Protein AF-A0A838EZ35-F1 (afdb_monomer_lite)

Secondary structure (DSSP, 8-state):
-PPPPPPPP--------------------TT-SHHHHHHHTTTS-HHHHHHHHHHHHHH-S-SEE-SSEEEEEEETTEEEEEEEEEEEEE-SSSSEEEEEEEEEE----HHHHHHHHHH-TT-EEETTTTEEEEEESSHHHHHHHHHHHHHHHTTSS-HHHHHHHHHHHHHHHHTT---HHHHS-SSPPPPHHHH-------STT--EE-SSS---S--HHHHHHHHHHHHHHHHHHHHHHTTSS--HHHHHHHHHHHHHHHHHHHHHHHHHHHTT---EE-HHHHHHHHHHHHHHHHHTT--HHHHHHHHHHHHHHHHHHHHHHIIIIIHHH---HHHHHHHHHHHHHHHHHHHHHHHHHTT-

pLDDT: mean 89.56, std 19.37, range [23.91, 98.81]

Structure (mmCIF, N/CA/C/O backbone):
data_AF-A0A838EZ35-F1
#
_entry.id   AF-A0A838EZ35-F1
#
loop_
_atom_site.group_PDB
_atom_site.id
_atom_site.type_symbol
_atom_site.label_atom_id
_atom_site.label_alt_id
_atom_site.label_comp_id
_atom_site.label_asym_id
_atom_site.label_entity_id
_atom_site.label_seq_id
_atom_site.pdbx_PDB_ins_code
_atom_site.Cartn_x
_atom_site.Cartn_y
_atom_site.Cartn_z
_atom_site.occupancy
_atom_site.B_iso_or_equiv
_atom_site.auth_seq_id
_atom_site.auth_comp_id
_atom_site.auth_asym_id
_atom_site.auth_atom_id
_atom_site.pdbx_PDB_model_num
ATOM 1 N N . MET A 1 1 ? 33.936 -10.363 66.258 1.00 38.84 1 MET A N 1
ATOM 2 C CA . MET A 1 1 ? 32.873 -9.474 65.741 1.00 38.84 1 MET A CA 1
ATOM 3 C C . MET A 1 1 ? 32.771 -9.667 64.234 1.00 38.84 1 MET A C 1
ATOM 5 O O . MET A 1 1 ? 33.676 -9.256 63.524 1.00 38.84 1 MET A O 1
ATOM 9 N N . LYS A 1 2 ? 31.747 -10.383 63.752 1.00 30.08 2 LYS A N 1
ATOM 10 C CA . LYS A 1 2 ? 31.464 -10.555 62.317 1.00 30.08 2 LYS A CA 1
ATOM 11 C C . LYS A 1 2 ? 30.294 -9.638 61.960 1.00 30.08 2 LYS A C 1
ATOM 13 O O . LYS A 1 2 ? 29.225 -9.787 62.540 1.00 30.08 2 LYS A O 1
ATOM 18 N N . PHE A 1 3 ? 30.511 -8.703 61.039 1.00 28.50 3 PHE A N 1
ATOM 19 C CA . PHE A 1 3 ? 29.454 -7.896 60.432 1.00 28.50 3 PHE A CA 1
ATOM 20 C C . PHE A 1 3 ? 28.716 -8.741 59.383 1.00 28.50 3 PHE A C 1
ATOM 22 O O . PHE A 1 3 ? 29.334 -9.250 58.449 1.00 28.50 3 PHE A O 1
ATOM 29 N N . GLN A 1 4 ? 27.403 -8.905 59.550 1.00 30.45 4 GLN A N 1
ATOM 30 C CA . GLN A 1 4 ? 26.504 -9.398 58.506 1.00 30.45 4 GLN A CA 1
ATOM 31 C C . GLN A 1 4 ? 26.211 -8.253 57.534 1.00 30.45 4 GLN A C 1
ATOM 33 O O . GLN A 1 4 ? 25.718 -7.202 57.938 1.00 30.45 4 GLN A O 1
ATOM 38 N N . SER A 1 5 ? 26.519 -8.458 56.252 1.00 30.94 5 SER A N 1
ATOM 39 C CA . SER A 1 5 ? 26.115 -7.553 55.178 1.00 30.94 5 SER A CA 1
ATOM 40 C C . SER A 1 5 ? 24.691 -7.909 54.739 1.00 30.94 5 SER A C 1
ATOM 42 O O . SER A 1 5 ? 24.388 -9.050 54.391 1.00 30.94 5 SER A O 1
ATOM 44 N N . ILE A 1 6 ? 23.813 -6.912 54.774 1.00 32.69 6 ILE A N 1
ATOM 45 C CA . ILE A 1 6 ? 22.460 -6.964 54.223 1.00 32.69 6 ILE A CA 1
ATOM 46 C C . ILE A 1 6 ? 22.593 -6.791 52.704 1.00 32.69 6 ILE A C 1
ATOM 48 O O . ILE A 1 6 ? 23.182 -5.815 52.241 1.00 32.69 6 ILE A O 1
ATOM 52 N N . LYS A 1 7 ? 22.085 -7.749 51.921 1.00 29.62 7 LYS A N 1
ATOM 53 C CA . LYS A 1 7 ? 21.923 -7.599 50.466 1.00 29.62 7 LYS A CA 1
ATOM 54 C C . LYS A 1 7 ? 20.598 -6.875 50.182 1.00 29.62 7 LYS A C 1
ATOM 56 O O . LYS A 1 7 ? 19.601 -7.229 50.812 1.00 29.62 7 LYS A O 1
ATOM 61 N N . PRO A 1 8 ? 20.545 -5.913 49.246 1.00 28.95 8 PRO A N 1
ATOM 62 C CA . PRO A 1 8 ? 19.291 -5.290 48.851 1.00 28.95 8 PRO A CA 1
ATOM 63 C C . PRO A 1 8 ? 18.477 -6.257 47.982 1.00 28.95 8 PRO A C 1
ATOM 65 O O . PRO A 1 8 ? 19.009 -6.919 47.089 1.00 28.95 8 PRO A O 1
ATOM 68 N N . ALA A 1 9 ? 17.179 -6.339 48.269 1.00 26.61 9 ALA A N 1
ATOM 69 C CA . ALA A 1 9 ? 16.211 -7.082 47.481 1.00 26.61 9 ALA A CA 1
ATOM 70 C C . ALA A 1 9 ? 16.071 -6.437 46.094 1.00 26.61 9 ALA A C 1
ATOM 72 O O . ALA A 1 9 ? 15.660 -5.285 45.959 1.00 26.61 9 ALA A O 1
ATOM 73 N N . CYS A 1 10 ? 16.441 -7.190 45.063 1.00 24.53 10 CYS A N 1
ATOM 74 C CA . CYS A 1 10 ? 16.224 -6.837 43.671 1.00 24.53 10 CYS A CA 1
ATOM 75 C C . CYS A 1 10 ? 14.754 -7.135 43.338 1.00 24.53 10 CYS A C 1
ATOM 77 O O . CYS A 1 10 ? 14.374 -8.294 43.185 1.00 24.53 10 CYS A O 1
ATOM 79 N N . PHE A 1 11 ? 13.912 -6.101 43.284 1.00 24.28 11 PHE A N 1
ATOM 80 C CA . PHE A 1 11 ? 12.571 -6.205 42.710 1.00 24.28 11 PHE A CA 1
ATOM 81 C C . PHE A 1 11 ? 12.707 -6.307 41.189 1.00 24.28 11 PHE A C 1
ATOM 83 O O . PHE A 1 11 ? 12.810 -5.302 40.488 1.00 24.28 11 PHE A O 1
ATOM 90 N N . THR A 1 12 ? 12.729 -7.528 40.663 1.00 26.81 12 THR A N 1
ATOM 91 C CA . THR A 1 12 ? 12.530 -7.766 39.234 1.00 26.81 12 THR A CA 1
ATOM 92 C C . THR A 1 12 ? 11.044 -7.591 38.927 1.00 26.81 12 THR A C 1
ATOM 94 O O . THR A 1 12 ? 10.247 -8.491 39.191 1.00 26.81 12 THR A O 1
ATOM 97 N N . LEU A 1 13 ? 10.661 -6.430 38.382 1.00 25.52 13 LEU A N 1
ATOM 98 C CA . LEU A 1 13 ? 9.405 -6.296 37.644 1.00 25.52 13 LEU A CA 1
ATOM 99 C C . LEU A 1 13 ? 9.461 -7.282 36.473 1.00 25.52 13 LEU A C 1
ATOM 101 O O . LEU A 1 13 ? 10.188 -7.071 35.503 1.00 25.52 13 LEU A O 1
ATOM 105 N N . SER A 1 14 ? 8.717 -8.377 36.584 1.00 23.91 14 SER A N 1
ATOM 106 C CA . SER A 1 14 ? 8.474 -9.281 35.470 1.00 23.91 14 SER A CA 1
ATOM 107 C C . SER A 1 14 ? 7.560 -8.549 34.488 1.00 23.91 14 SER A C 1
ATOM 109 O O . SER A 1 14 ? 6.356 -8.437 34.703 1.00 23.91 14 SER A O 1
ATOM 111 N N . TRP A 1 15 ? 8.147 -7.975 33.437 1.00 24.12 15 TRP A N 1
ATOM 112 C CA . TRP A 1 15 ? 7.404 -7.666 32.224 1.00 24.12 15 TRP A CA 1
ATOM 113 C C . TRP A 1 15 ? 6.858 -8.995 31.702 1.00 24.12 15 TRP A C 1
ATOM 115 O O . TRP A 1 15 ? 7.624 -9.819 31.199 1.00 24.12 15 TRP A O 1
ATOM 125 N N . LEU A 1 16 ? 5.546 -9.210 31.818 1.00 25.14 16 LEU A N 1
ATOM 126 C CA . LEU A 1 16 ? 4.848 -10.179 30.981 1.00 25.14 16 LEU A CA 1
ATOM 127 C C . LEU A 1 16 ? 4.905 -9.657 29.537 1.00 25.14 16 LEU A C 1
ATOM 129 O O . LEU A 1 16 ? 3.958 -9.088 29.006 1.00 25.14 16 LEU A O 1
ATOM 133 N N . LEU A 1 17 ? 6.052 -9.854 28.889 1.00 26.45 17 LEU A N 1
ATOM 134 C CA . LEU A 1 17 ? 6.075 -10.100 27.461 1.00 26.45 17 LEU A CA 1
ATOM 135 C C . LEU A 1 17 ? 5.348 -11.428 27.291 1.00 26.45 17 LEU A C 1
ATOM 137 O O . LEU A 1 17 ? 5.925 -12.497 27.505 1.00 26.45 17 LEU A O 1
ATOM 141 N N . ILE A 1 18 ? 4.065 -11.360 26.937 1.00 31.09 18 ILE A N 1
ATOM 142 C CA . ILE A 1 18 ? 3.414 -12.467 26.249 1.00 31.09 18 ILE A CA 1
ATOM 143 C C . ILE A 1 18 ? 4.186 -12.593 24.938 1.00 31.09 18 ILE A C 1
ATOM 145 O O . ILE A 1 18 ? 3.886 -11.951 23.935 1.00 31.09 18 ILE A O 1
ATOM 149 N N . SER A 1 19 ? 5.260 -13.376 24.991 1.00 31.03 19 SER A N 1
ATOM 150 C CA . SER A 1 19 ? 5.855 -13.988 23.824 1.00 31.03 19 SER A CA 1
ATOM 151 C C . SER A 1 19 ? 4.774 -14.910 23.288 1.00 31.03 19 SER A C 1
ATOM 153 O O . SER A 1 19 ? 4.653 -16.071 23.668 1.00 31.03 19 SER A O 1
ATOM 155 N N . GLY A 1 20 ? 3.915 -14.343 22.438 1.00 28.62 20 GLY A N 1
ATOM 156 C CA . GLY A 1 20 ? 3.195 -15.135 21.470 1.00 28.62 20 GLY A CA 1
ATOM 157 C C . GLY A 1 20 ? 4.254 -15.993 20.805 1.00 28.62 20 GLY A C 1
ATOM 158 O O . GLY A 1 20 ? 5.194 -15.472 20.201 1.00 28.62 20 GLY A O 1
ATOM 159 N N . ILE A 1 21 ? 4.158 -17.299 21.025 1.00 30.41 21 ILE A N 1
ATOM 160 C CA . ILE A 1 21 ? 4.891 -18.286 20.259 1.00 30.41 21 ILE A CA 1
ATOM 161 C C . ILE A 1 21 ? 4.381 -18.076 18.839 1.00 30.41 21 ILE A C 1
ATOM 163 O O . ILE A 1 21 ? 3.367 -18.638 18.433 1.00 30.41 21 ILE A O 1
ATOM 167 N N . TYR A 1 22 ? 5.048 -17.193 18.100 1.00 30.58 22 TYR A N 1
ATOM 168 C CA . TYR A 1 22 ? 5.011 -17.223 16.661 1.00 30.58 22 TYR A CA 1
ATOM 169 C C . TYR A 1 22 ? 5.622 -18.573 16.326 1.00 30.58 22 TYR A C 1
ATOM 171 O O . TYR A 1 22 ? 6.839 -18.741 16.277 1.00 30.58 22 TYR A O 1
ATOM 179 N N . SER A 1 23 ? 4.755 -19.564 16.131 1.00 28.03 23 SER A N 1
ATOM 180 C CA . SER A 1 23 ? 5.062 -20.561 15.133 1.00 28.03 23 SER A CA 1
ATOM 181 C C . SER A 1 23 ? 5.207 -19.747 13.859 1.00 28.03 23 SER A C 1
ATOM 183 O O . SER A 1 23 ? 4.231 -19.353 13.224 1.00 28.03 23 SER A O 1
ATOM 185 N N . THR A 1 24 ? 6.448 -19.380 13.547 1.00 29.39 24 THR A N 1
ATOM 186 C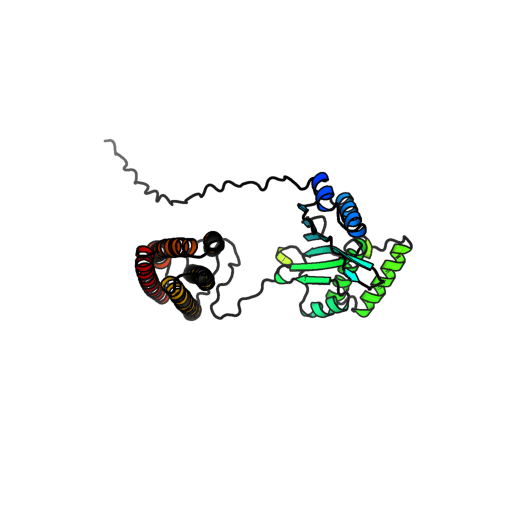 CA . THR A 1 24 ? 6.821 -19.159 12.170 1.00 29.39 24 THR A CA 1
ATOM 187 C C . THR A 1 24 ? 6.515 -20.496 11.514 1.00 29.39 24 THR A C 1
ATOM 189 O O . THR A 1 24 ? 7.356 -21.395 11.488 1.00 29.39 24 THR A O 1
ATOM 192 N N . THR A 1 25 ? 5.302 -20.658 10.994 1.00 34.78 25 THR A N 1
ATOM 193 C CA . THR A 1 25 ? 5.186 -21.351 9.727 1.00 34.78 25 THR A CA 1
ATOM 194 C C . THR A 1 25 ? 6.109 -20.553 8.826 1.00 34.78 25 THR A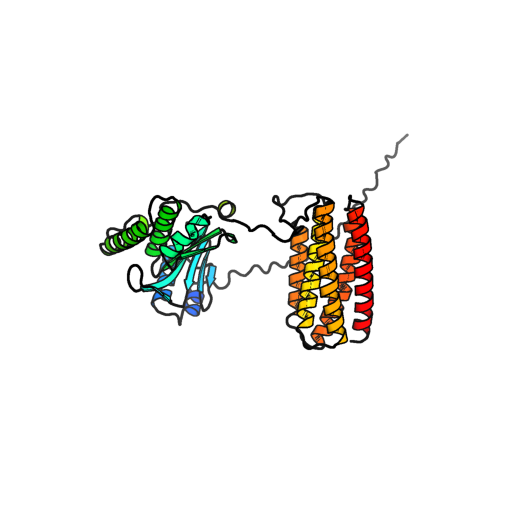 C 1
ATOM 196 O O . THR A 1 25 ? 5.746 -19.491 8.320 1.00 34.78 25 THR A O 1
ATOM 199 N N . ALA A 1 26 ? 7.370 -20.989 8.746 1.00 32.31 26 ALA A N 1
ATOM 200 C CA . ALA A 1 26 ? 8.168 -20.721 7.578 1.00 32.31 26 ALA A CA 1
ATOM 201 C C . ALA A 1 26 ? 7.206 -21.009 6.432 1.00 32.31 26 ALA A C 1
ATOM 203 O O . ALA A 1 26 ? 6.659 -22.112 6.380 1.00 32.31 26 ALA A O 1
ATOM 204 N N . PHE A 1 27 ? 6.898 -19.997 5.620 1.00 34.03 27 PHE A N 1
ATOM 205 C CA . PHE A 1 27 ? 6.321 -20.250 4.312 1.00 34.03 27 PHE A CA 1
ATOM 206 C C . PHE A 1 27 ? 7.240 -21.309 3.724 1.00 34.03 27 PHE A C 1
ATOM 208 O O . PHE A 1 27 ? 8.427 -21.035 3.501 1.00 34.03 27 PHE A O 1
ATOM 215 N N . SER A 1 28 ? 6.768 -22.556 3.673 1.00 36.69 28 SER A N 1
ATOM 216 C CA . SER A 1 28 ? 7.596 -23.610 3.141 1.00 36.69 28 SER A CA 1
ATOM 217 C C . SER A 1 28 ? 7.895 -23.161 1.722 1.00 36.69 28 SER A C 1
ATOM 219 O O . SER A 1 28 ? 7.039 -22.645 1.005 1.00 36.69 28 SER A O 1
ATOM 221 N N . LYS A 1 29 ? 9.154 -23.289 1.324 1.00 44.41 29 LYS A N 1
ATOM 222 C CA . LYS A 1 29 ? 9.624 -23.023 -0.037 1.00 44.41 29 LYS A CA 1
ATOM 223 C C . LYS A 1 29 ? 9.052 -24.059 -1.036 1.00 44.41 29 LYS A C 1
ATOM 225 O O . LYS A 1 29 ? 9.676 -24.357 -2.045 1.00 44.41 29 LYS A O 1
ATOM 230 N N . GLU A 1 30 ? 7.917 -24.658 -0.691 1.00 48.09 30 GLU A N 1
ATOM 231 C CA . GLU A 1 30 ? 7.065 -25.542 -1.466 1.00 48.09 30 GLU A CA 1
ATOM 232 C C . GLU A 1 30 ? 6.056 -24.582 -2.106 1.00 48.09 30 GLU A C 1
ATOM 234 O O . GLU A 1 30 ? 5.167 -24.061 -1.451 1.00 48.09 30 GLU A O 1
ATOM 239 N N . ASP A 1 31 ? 6.218 -24.124 -3.336 1.00 52.69 31 ASP A N 1
ATOM 240 C CA . ASP A 1 31 ? 6.006 -24.959 -4.509 1.00 52.69 31 ASP A CA 1
ATOM 241 C C . ASP A 1 31 ? 6.433 -24.158 -5.757 1.00 52.69 31 ASP A C 1
ATOM 243 O O . ASP A 1 31 ? 5.664 -24.001 -6.689 1.00 52.69 31 ASP A O 1
ATOM 247 N N . VAL A 1 32 ? 7.617 -23.535 -5.789 1.00 59.19 32 VAL A N 1
ATOM 248 C CA . VAL A 1 32 ? 8.071 -22.761 -6.978 1.00 59.19 32 VAL A CA 1
ATOM 249 C C . VAL A 1 32 ? 9.034 -23.562 -7.854 1.00 59.19 32 VAL A C 1
ATOM 251 O O . VAL A 1 32 ? 9.853 -23.024 -8.593 1.00 59.19 32 VAL A O 1
ATOM 254 N N . SER A 1 33 ? 8.915 -24.887 -7.782 1.00 68.44 33 SER A N 1
ATOM 255 C CA . SER A 1 33 ? 9.676 -25.778 -8.647 1.00 68.44 33 SER A CA 1
ATOM 256 C C . SER A 1 33 ? 9.302 -25.549 -10.111 1.00 68.44 33 SER A C 1
ATOM 258 O O . SER A 1 33 ? 8.157 -25.229 -10.447 1.00 68.44 33 SER A O 1
ATOM 260 N N . THR A 1 34 ? 10.246 -25.820 -11.007 1.00 73.25 34 THR A N 1
ATOM 261 C CA . THR A 1 34 ? 10.001 -25.879 -12.458 1.00 73.25 34 THR A CA 1
ATOM 262 C C . THR A 1 34 ? 8.740 -26.690 -12.824 1.00 73.25 34 THR A C 1
ATOM 264 O O . THR A 1 34 ? 8.027 -26.357 -13.773 1.00 73.25 34 THR A O 1
ATOM 267 N N . GLN A 1 35 ? 8.408 -27.732 -12.052 1.00 73.88 35 GLN A N 1
ATOM 268 C CA . GLN A 1 35 ? 7.194 -28.526 -12.253 1.00 73.88 35 GLN A CA 1
ATOM 269 C C . GLN A 1 35 ? 5.913 -27.730 -11.962 1.00 73.88 35 GLN A C 1
ATOM 271 O O . GLN A 1 35 ? 4.951 -27.837 -12.726 1.00 73.88 35 GLN A O 1
ATOM 276 N N . ASN A 1 36 ? 5.896 -26.911 -10.908 1.00 84.06 36 ASN A N 1
ATOM 277 C CA . ASN A 1 36 ? 4.735 -26.081 -10.606 1.00 84.06 36 ASN A CA 1
ATOM 278 C C . ASN A 1 36 ? 4.593 -24.912 -11.589 1.00 84.06 36 ASN A C 1
ATOM 280 O O . ASN A 1 36 ? 3.481 -24.637 -12.032 1.00 84.06 36 ASN A O 1
ATOM 284 N N . VAL A 1 37 ? 5.697 -24.294 -12.031 1.00 90.25 37 VAL A N 1
ATOM 285 C CA . VAL A 1 37 ? 5.652 -23.263 -13.091 1.00 90.25 37 VAL A CA 1
ATOM 286 C C . VAL A 1 37 ? 4.995 -23.822 -14.354 1.00 90.25 37 VAL A C 1
ATOM 288 O O . VAL A 1 37 ? 4.055 -23.232 -14.883 1.00 90.25 37 VAL A O 1
ATOM 291 N N . ASN A 1 38 ? 5.432 -24.999 -14.811 1.00 88.56 38 ASN A N 1
ATOM 292 C CA . ASN A 1 38 ? 4.871 -25.641 -16.002 1.00 88.56 38 ASN A CA 1
ATOM 293 C C . ASN A 1 38 ? 3.386 -25.988 -15.847 1.00 88.56 38 ASN A C 1
ATOM 295 O O . ASN A 1 38 ? 2.630 -25.882 -16.811 1.00 88.56 38 ASN A O 1
ATOM 299 N N . LYS A 1 39 ? 2.966 -26.397 -14.644 1.00 90.75 39 LYS A N 1
ATOM 300 C CA . LYS A 1 39 ? 1.564 -26.691 -14.331 1.00 90.75 39 LYS A CA 1
ATOM 301 C C . LYS A 1 39 ? 0.707 -25.423 -14.351 1.00 90.75 39 LYS A C 1
ATOM 303 O O . LYS A 1 39 ? -0.345 -25.424 -14.980 1.00 90.75 39 LYS A O 1
ATOM 308 N N . MET A 1 40 ? 1.156 -24.357 -13.691 1.00 93.00 40 MET A N 1
ATOM 309 C CA . MET A 1 40 ? 0.413 -23.096 -13.565 1.00 93.00 40 MET A CA 1
ATOM 310 C C . MET A 1 40 ? 0.353 -22.304 -14.877 1.00 93.00 40 MET A C 1
ATOM 312 O O . MET A 1 40 ? -0.611 -21.585 -15.112 1.00 93.00 40 MET A O 1
ATOM 316 N N . THR A 1 41 ? 1.347 -22.479 -15.753 1.00 95.50 41 THR A N 1
ATOM 317 C CA . THR A 1 41 ? 1.421 -21.841 -17.082 1.00 95.50 41 THR A CA 1
ATOM 318 C C . THR A 1 41 ? 0.988 -22.770 -18.223 1.00 95.50 41 THR A C 1
ATOM 320 O O . THR A 1 41 ? 1.230 -22.497 -19.405 1.00 95.50 41 THR A O 1
ATOM 323 N N . ALA A 1 42 ? 0.370 -23.914 -17.904 1.00 93.56 42 ALA A N 1
ATOM 324 C CA . ALA A 1 42 ? 0.030 -24.932 -18.895 1.00 93.56 42 ALA A CA 1
ATOM 325 C C . ALA A 1 42 ? -0.907 -24.392 -19.986 1.00 93.56 42 ALA A C 1
ATOM 327 O O . ALA A 1 42 ? -0.685 -24.687 -21.161 1.00 93.56 42 ALA A O 1
ATOM 328 N N . ASP A 1 43 ? -1.888 -23.576 -19.593 1.00 95.75 43 ASP A N 1
ATOM 329 C CA . ASP A 1 43 ? -2.936 -23.003 -20.442 1.00 95.75 43 ASP A CA 1
ATOM 330 C C . ASP A 1 43 ? -2.643 -21.564 -20.912 1.00 95.75 43 ASP A C 1
ATOM 332 O O . ASP A 1 43 ? -3.515 -20.900 -21.475 1.00 95.75 43 ASP A O 1
ATOM 336 N N . TRP A 1 44 ? -1.429 -21.060 -20.675 1.00 98.12 44 TRP A N 1
ATOM 337 C CA . TRP A 1 44 ? -1.042 -19.711 -21.085 1.00 98.12 44 TRP A CA 1
ATOM 338 C C . TRP A 1 44 ? -0.858 -19.602 -22.605 1.00 98.12 44 TRP A C 1
ATOM 340 O O . TRP A 1 44 ? -0.453 -20.577 -23.251 1.00 98.12 44 TRP A O 1
ATOM 350 N N . PRO A 1 45 ? -1.070 -18.405 -23.188 1.00 98.19 45 PRO A N 1
ATOM 351 C CA . PRO A 1 45 ? -0.683 -18.138 -24.567 1.00 98.19 45 PRO A CA 1
ATOM 352 C C . PRO A 1 45 ? 0.817 -18.382 -24.793 1.00 98.19 45 PRO A C 1
ATOM 354 O O . PRO A 1 45 ? 1.648 -18.217 -23.895 1.00 98.19 45 PRO A O 1
ATOM 357 N N . ALA A 1 46 ? 1.176 -18.762 -26.022 1.00 98.00 46 ALA A N 1
ATOM 358 C CA . ALA A 1 46 ? 2.528 -19.218 -26.345 1.00 98.00 46 ALA A CA 1
ATOM 359 C C . ALA A 1 46 ? 3.620 -18.162 -26.088 1.00 98.00 46 ALA A C 1
ATOM 361 O O . ALA A 1 46 ? 4.709 -18.519 -25.646 1.00 98.00 46 ALA A O 1
ATOM 362 N N . ARG A 1 47 ? 3.335 -16.874 -26.335 1.00 98.06 47 ARG A N 1
ATOM 363 C CA . ARG A 1 47 ? 4.309 -15.779 -26.180 1.00 98.06 47 ARG A CA 1
ATOM 364 C C . ARG A 1 47 ? 4.680 -15.514 -24.708 1.00 98.06 47 ARG A C 1
ATOM 366 O O . ARG A 1 47 ? 5.861 -15.646 -24.397 1.00 98.06 47 ARG A O 1
ATOM 373 N N . PRO A 1 48 ? 3.735 -15.266 -23.776 1.00 98.31 48 PRO A N 1
ATOM 374 C CA . PRO A 1 48 ? 4.039 -15.221 -22.347 1.00 98.31 48 PRO A CA 1
ATOM 375 C C . PRO A 1 48 ? 4.749 -16.475 -21.836 1.00 98.31 48 PRO A C 1
ATOM 377 O O . PRO A 1 48 ? 5.690 -16.378 -21.056 1.00 98.31 48 PRO A O 1
ATOM 380 N N . LYS A 1 49 ? 4.342 -17.667 -22.297 1.00 97.38 49 LYS A N 1
ATOM 381 C CA . LYS A 1 49 ? 4.980 -18.924 -21.885 1.00 97.38 49 LYS A CA 1
ATOM 382 C C . LYS A 1 49 ? 6.449 -18.997 -22.309 1.00 97.38 49 LYS A C 1
ATOM 384 O O . LYS A 1 49 ? 7.279 -19.439 -21.518 1.00 97.38 49 LYS A O 1
ATOM 389 N N . LEU A 1 50 ? 6.772 -18.536 -23.518 1.00 97.69 50 LEU A N 1
ATOM 390 C CA . LEU A 1 50 ? 8.154 -18.405 -23.976 1.00 97.69 50 LEU A CA 1
ATOM 391 C C . LEU A 1 50 ? 8.929 -17.408 -23.105 1.00 97.69 50 LEU A C 1
ATOM 393 O O . LEU A 1 50 ? 10.003 -17.747 -22.621 1.00 97.69 50 LEU A O 1
ATOM 397 N N . ALA A 1 51 ? 8.360 -16.235 -22.819 1.00 98.44 51 ALA A N 1
ATOM 398 C CA . ALA A 1 51 ? 9.010 -15.252 -21.954 1.00 98.44 51 ALA A CA 1
ATOM 399 C C . ALA A 1 51 ? 9.287 -15.802 -20.545 1.00 98.44 51 ALA A C 1
ATOM 401 O O . ALA A 1 51 ? 10.358 -15.561 -19.995 1.00 98.44 51 ALA A O 1
ATOM 402 N N . VAL A 1 52 ? 8.379 -16.605 -19.971 1.00 98.19 52 VAL A N 1
ATOM 403 C CA . VAL A 1 52 ? 8.642 -17.314 -18.705 1.00 98.19 52 VAL A CA 1
ATOM 404 C C . VAL A 1 52 ? 9.871 -18.215 -18.830 1.00 98.19 52 VAL A C 1
ATOM 406 O O . VAL A 1 52 ? 10.741 -18.173 -17.966 1.00 98.19 52 VAL A O 1
ATOM 409 N N . GLN A 1 53 ? 9.972 -19.005 -19.901 1.00 96.44 53 GLN A N 1
ATOM 410 C CA . GLN A 1 53 ? 11.112 -19.900 -20.125 1.00 96.44 53 GLN A CA 1
ATOM 411 C C . GLN A 1 53 ? 12.428 -19.129 -20.282 1.00 96.44 53 GLN A C 1
ATOM 413 O O . GLN A 1 53 ? 13.435 -19.519 -19.693 1.00 96.44 53 GLN A O 1
ATOM 418 N N . GLU A 1 54 ? 12.421 -18.023 -21.026 1.00 97.75 54 GLU A N 1
ATOM 419 C CA . GLU A 1 54 ? 13.590 -17.158 -21.214 1.00 97.75 54 GLU A CA 1
ATOM 420 C C . GLU A 1 54 ? 14.033 -16.511 -19.897 1.00 97.75 54 GLU A C 1
ATOM 422 O O . GLU A 1 54 ? 15.217 -16.548 -19.551 1.00 97.75 54 GLU A O 1
ATOM 427 N N . MET A 1 55 ? 13.086 -15.980 -19.116 1.00 98.00 55 MET A N 1
ATOM 428 C CA . MET A 1 55 ? 13.381 -15.396 -17.807 1.00 98.00 55 MET A CA 1
ATOM 429 C C . MET A 1 55 ? 13.877 -16.455 -16.820 1.00 98.00 55 MET A C 1
ATOM 431 O O . MET A 1 55 ? 14.835 -16.194 -16.099 1.00 98.00 55 MET A O 1
ATOM 435 N N . MET A 1 56 ? 13.315 -17.669 -16.824 1.00 96.38 56 MET A N 1
ATOM 436 C CA . MET A 1 56 ? 13.825 -18.777 -16.008 1.00 96.38 56 MET A CA 1
ATOM 437 C C . MET A 1 56 ? 15.248 -19.175 -16.400 1.00 96.38 56 MET A C 1
ATOM 439 O O . MET A 1 56 ? 16.091 -19.395 -15.532 1.00 96.38 56 MET A O 1
ATOM 443 N N . ALA A 1 57 ? 15.534 -19.251 -17.702 1.00 96.69 57 ALA A N 1
ATOM 444 C CA . ALA A 1 57 ? 16.864 -19.586 -18.195 1.00 96.69 57 ALA A CA 1
ATOM 445 C C . ALA A 1 57 ? 17.911 -18.539 -17.783 1.00 96.69 57 ALA A C 1
ATOM 447 O O . ALA A 1 57 ? 19.056 -18.895 -17.503 1.00 96.69 57 ALA A O 1
ATOM 448 N N . LYS A 1 58 ? 17.523 -17.259 -17.720 1.00 97.44 58 LYS A N 1
ATOM 449 C CA . LYS A 1 58 ? 18.420 -16.147 -17.381 1.00 97.44 58 LYS A CA 1
ATOM 450 C C . LYS A 1 58 ? 18.544 -15.880 -15.876 1.00 97.44 58 LYS A C 1
ATOM 452 O O . LYS A 1 58 ? 19.644 -15.604 -15.402 1.00 97.44 58 LYS A O 1
ATOM 457 N N . TYR A 1 59 ? 17.440 -15.949 -15.134 1.00 96.62 59 TYR A N 1
ATOM 458 C CA . TYR A 1 59 ? 17.337 -15.511 -13.734 1.00 96.62 59 TYR A CA 1
ATOM 459 C C . TYR A 1 59 ? 17.067 -16.641 -12.732 1.00 96.62 59 TYR A C 1
ATOM 461 O O . TYR A 1 59 ? 17.032 -16.394 -11.527 1.00 96.62 59 TYR A O 1
ATOM 469 N N . GLY A 1 60 ? 16.910 -17.880 -13.202 1.00 94.31 60 GLY A N 1
ATOM 470 C CA . GLY A 1 60 ? 16.582 -19.032 -12.366 1.00 94.31 60 GLY A CA 1
ATOM 471 C C . GLY A 1 60 ? 15.092 -19.129 -12.037 1.00 94.31 60 GLY A C 1
ATOM 472 O O . GLY A 1 60 ? 14.244 -18.510 -12.680 1.00 94.31 60 GLY A O 1
ATOM 473 N N . GLU A 1 61 ? 14.751 -19.943 -11.039 1.00 93.94 61 GLU A N 1
ATOM 474 C CA . GLU A 1 61 ? 13.353 -20.159 -10.655 1.00 93.94 61 GLU A CA 1
ATOM 475 C C . GLU A 1 61 ? 12.704 -18.871 -10.101 1.00 93.94 61 GLU A C 1
ATOM 477 O O . GLU A 1 61 ? 13.368 -18.098 -9.399 1.00 93.94 61 GLU A O 1
ATOM 482 N N . PRO A 1 62 ? 11.418 -18.616 -10.416 1.00 95.81 62 PRO A N 1
ATOM 483 C CA . PRO A 1 62 ? 10.695 -17.464 -9.886 1.00 95.81 62 PRO A CA 1
ATOM 484 C C . PRO A 1 62 ? 10.498 -17.563 -8.367 1.00 95.81 62 PRO A C 1
ATOM 486 O O . PRO A 1 62 ? 10.733 -18.598 -7.747 1.00 95.81 62 PRO A O 1
ATOM 489 N N . LEU A 1 63 ? 10.062 -16.462 -7.754 1.00 94.44 63 LEU A N 1
ATOM 490 C CA . LEU A 1 63 ? 9.684 -16.423 -6.336 1.00 94.44 63 LEU A CA 1
ATOM 491 C C . LEU A 1 63 ? 8.171 -16.519 -6.135 1.00 94.44 63 LEU A C 1
ATOM 493 O O . LEU A 1 63 ? 7.734 -16.979 -5.083 1.00 94.44 63 LEU A O 1
ATOM 497 N N . GLU A 1 64 ? 7.376 -16.116 -7.129 1.00 94.06 64 GLU A N 1
ATOM 498 C CA . GLU A 1 64 ? 5.917 -16.219 -7.090 1.00 94.06 64 GLU A CA 1
ATOM 499 C C . GLU A 1 64 ? 5.387 -16.751 -8.420 1.00 94.06 64 GLU A C 1
ATOM 501 O O . GLU A 1 64 ? 5.835 -16.348 -9.497 1.00 94.06 64 GLU A O 1
ATOM 506 N N . VAL A 1 65 ? 4.412 -17.654 -8.339 1.00 94.69 65 VAL A N 1
ATOM 507 C CA . VAL A 1 65 ? 3.707 -18.222 -9.489 1.00 94.69 65 VAL A CA 1
ATOM 508 C C . VAL A 1 65 ? 2.229 -18.309 -9.143 1.00 94.69 65 VAL A C 1
ATOM 510 O O . VAL A 1 65 ? 1.859 -18.832 -8.092 1.00 94.69 65 VAL A O 1
ATOM 513 N N . SER A 1 66 ? 1.385 -17.823 -10.042 1.00 93.75 66 SER A N 1
ATOM 514 C CA . SER A 1 66 ? -0.067 -17.963 -9.989 1.00 93.75 66 SER A CA 1
ATOM 515 C C . SER A 1 66 ? -0.606 -18.394 -11.356 1.00 93.75 66 SER A C 1
ATOM 517 O O . SER A 1 66 ? 0.157 -18.560 -12.309 1.00 93.75 66 SER A O 1
ATOM 519 N N . SER A 1 67 ? -1.925 -18.553 -11.480 1.00 93.56 67 SER A N 1
ATOM 520 C CA . SER A 1 67 ? -2.553 -18.794 -12.785 1.00 93.56 67 SER A CA 1
ATOM 521 C C . SER A 1 67 ? -2.428 -17.604 -13.744 1.00 93.56 67 SER A C 1
ATOM 523 O O . SER A 1 67 ? -2.616 -17.793 -14.940 1.00 93.56 67 SER A O 1
ATOM 525 N N . GLU A 1 68 ? -2.102 -16.404 -13.247 1.00 96.94 68 GLU A N 1
ATOM 526 C CA . GLU A 1 68 ? -2.093 -15.159 -14.030 1.00 96.94 68 GLU A CA 1
ATOM 527 C C . GLU A 1 68 ? -0.711 -14.505 -14.148 1.00 96.94 68 GLU A C 1
ATOM 529 O O . GLU A 1 68 ? -0.486 -13.716 -15.068 1.00 96.94 68 GLU A O 1
ATOM 534 N N . THR A 1 69 ? 0.217 -14.807 -13.235 1.00 97.94 69 THR A N 1
ATOM 535 C CA . THR A 1 69 ? 1.527 -14.146 -13.153 1.00 97.94 69 THR A CA 1
ATOM 536 C C . THR A 1 69 ? 2.660 -15.094 -12.765 1.00 97.94 69 THR A C 1
ATOM 538 O O . THR A 1 69 ? 2.474 -16.029 -11.986 1.00 97.94 69 THR A O 1
ATOM 541 N N . VAL A 1 70 ? 3.860 -14.806 -13.273 1.00 98.19 70 VAL A N 1
ATOM 542 C CA . VAL A 1 70 ? 5.133 -15.378 -12.812 1.00 98.19 70 VAL A CA 1
ATOM 543 C C . VAL A 1 70 ? 6.072 -14.227 -12.469 1.00 98.19 70 VAL A C 1
ATOM 545 O O . VAL A 1 70 ? 6.268 -13.333 -13.294 1.00 98.19 70 VAL A O 1
ATOM 548 N N . VAL A 1 71 ? 6.623 -14.222 -11.252 1.00 98.31 71 VAL A N 1
ATOM 549 C CA . VAL A 1 71 ? 7.352 -13.070 -10.703 1.00 98.31 71 VAL A CA 1
ATOM 550 C C . VAL A 1 71 ? 8.704 -13.475 -10.127 1.00 98.31 71 VAL A C 1
ATOM 552 O O . VAL A 1 71 ? 8.816 -14.399 -9.318 1.00 98.31 71 VAL A O 1
ATOM 555 N N . TRP A 1 72 ? 9.728 -12.705 -10.482 1.00 98.06 72 TRP A N 1
ATOM 556 C CA . TRP A 1 72 ? 11.033 -12.697 -9.832 1.00 98.06 72 TRP A CA 1
ATOM 557 C C . TRP A 1 72 ? 11.210 -11.384 -9.077 1.00 98.06 72 TRP A C 1
ATOM 559 O O . TRP A 1 72 ? 10.891 -10.314 -9.598 1.00 98.06 72 TRP A O 1
ATOM 569 N N . HIS A 1 73 ? 11.784 -11.447 -7.877 1.00 96.81 73 HIS A N 1
ATOM 570 C CA . HIS A 1 73 ? 12.143 -10.262 -7.095 1.00 96.81 73 HIS A CA 1
ATOM 571 C C . HIS A 1 73 ? 13.651 -10.151 -6.943 1.00 96.81 73 HIS A C 1
ATOM 573 O O . HIS A 1 73 ? 14.331 -11.158 -6.751 1.00 96.81 73 HIS A O 1
ATOM 579 N N . ASN A 1 74 ? 14.148 -8.913 -6.963 1.00 95.81 74 ASN A N 1
ATOM 580 C CA . ASN A 1 74 ? 15.545 -8.568 -6.684 1.00 95.81 74 ASN A CA 1
ATOM 581 C C . ASN A 1 74 ? 16.564 -9.335 -7.550 1.00 95.81 74 ASN A C 1
ATOM 583 O O . ASN A 1 74 ? 17.603 -9.770 -7.053 1.00 95.81 74 ASN A O 1
ATOM 587 N N . GLN A 1 75 ? 16.260 -9.513 -8.840 1.00 96.00 75 GLN A N 1
ATOM 588 C CA . GLN A 1 75 ? 17.161 -10.142 -9.806 1.00 96.00 75 GLN A CA 1
ATOM 589 C C . GLN A 1 75 ? 17.918 -9.079 -10.601 1.00 96.00 75 GLN A C 1
ATOM 591 O O . GLN A 1 75 ? 17.318 -8.235 -11.268 1.00 96.00 75 GLN A O 1
ATOM 596 N N . GLY A 1 76 ? 19.251 -9.117 -10.541 1.00 93.69 76 GLY A N 1
ATOM 597 C CA . GLY A 1 76 ? 20.097 -8.106 -11.178 1.00 93.69 76 GLY A CA 1
ATOM 598 C C . GLY A 1 76 ? 19.743 -6.682 -10.706 1.00 93.69 76 GLY A C 1
ATOM 599 O O . GLY A 1 76 ? 19.632 -6.461 -9.500 1.00 93.69 76 GLY A O 1
ATOM 600 N N . PRO A 1 77 ? 19.560 -5.707 -11.619 1.00 96.12 77 PRO A N 1
ATOM 601 C CA . PRO A 1 77 ? 19.190 -4.338 -11.252 1.00 96.12 77 PRO A CA 1
ATOM 602 C C . PRO A 1 77 ? 17.683 -4.159 -10.985 1.00 96.12 77 PRO A C 1
ATOM 604 O O . PRO A 1 77 ? 17.236 -3.053 -10.669 1.00 96.12 77 PRO A O 1
ATOM 607 N N . TYR A 1 78 ? 16.877 -5.209 -11.154 1.00 98.06 78 TYR A N 1
ATOM 608 C CA . TYR A 1 78 ? 15.425 -5.103 -11.123 1.00 98.06 78 TYR A CA 1
ATOM 609 C C . TYR A 1 78 ? 14.878 -5.366 -9.727 1.00 98.06 78 TYR A C 1
ATOM 611 O O . TYR A 1 78 ? 15.185 -6.371 -9.086 1.00 98.06 78 TYR A O 1
ATOM 619 N N . LYS A 1 79 ? 13.980 -4.480 -9.291 1.00 97.25 79 LYS A N 1
ATOM 620 C CA . LYS A 1 79 ? 13.137 -4.710 -8.116 1.00 97.25 79 LYS A CA 1
ATOM 621 C C . LYS A 1 79 ? 12.237 -5.920 -8.360 1.00 97.25 79 LYS A C 1
ATOM 623 O O . LYS A 1 79 ? 12.098 -6.771 -7.486 1.00 97.25 79 LYS A O 1
ATOM 628 N N . ARG A 1 80 ? 11.639 -5.980 -9.554 1.00 98.31 80 ARG A N 1
ATOM 629 C CA . ARG A 1 80 ? 10.674 -7.006 -9.948 1.00 98.31 80 ARG A CA 1
ATOM 630 C C . ARG A 1 80 ? 10.723 -7.241 -11.455 1.00 98.31 80 ARG A C 1
ATOM 632 O O . ARG A 1 80 ? 10.728 -6.277 -12.219 1.00 98.31 80 ARG A O 1
ATOM 639 N N . ILE A 1 81 ? 10.718 -8.508 -11.852 1.00 98.69 81 ILE A N 1
ATOM 640 C CA . ILE A 1 81 ? 10.447 -8.959 -13.220 1.00 98.69 81 ILE A CA 1
ATOM 641 C C . ILE A 1 81 ? 9.133 -9.726 -13.158 1.00 98.69 81 ILE A C 1
ATOM 643 O O . ILE A 1 81 ? 8.985 -10.597 -12.301 1.00 98.69 81 ILE A O 1
ATOM 647 N N . MET A 1 82 ? 8.175 -9.400 -14.017 1.00 98.69 82 MET A N 1
ATOM 648 C CA . MET A 1 82 ? 6.868 -10.054 -14.019 1.00 98.69 82 MET A CA 1
ATOM 649 C C . MET A 1 82 ? 6.443 -10.403 -15.438 1.00 98.69 82 MET A C 1
ATOM 651 O O . MET A 1 82 ? 6.438 -9.538 -16.309 1.00 98.69 82 MET A O 1
ATOM 655 N N . VAL A 1 83 ? 6.037 -11.654 -15.644 1.00 98.69 83 VAL A N 1
ATOM 656 C CA . VAL A 1 83 ? 5.329 -12.086 -16.853 1.00 98.69 83 VAL A CA 1
ATOM 657 C C . VAL A 1 83 ? 3.859 -12.307 -16.512 1.00 98.69 83 VAL A C 1
ATOM 659 O O . VAL A 1 83 ? 3.555 -12.926 -15.490 1.00 98.69 83 VAL A O 1
ATOM 662 N N . THR A 1 84 ? 2.950 -11.817 -17.352 1.00 98.50 84 THR A N 1
ATOM 663 C CA . THR A 1 84 ? 1.497 -11.980 -17.202 1.00 98.50 84 THR A CA 1
ATOM 664 C C . THR A 1 84 ? 0.923 -12.915 -18.260 1.00 98.50 84 THR A C 1
ATOM 666 O O . THR A 1 84 ? 1.346 -12.887 -19.413 1.00 98.50 84 THR A O 1
ATOM 669 N N . LYS A 1 85 ? -0.103 -13.697 -17.904 1.00 98.25 85 LYS A N 1
ATOM 670 C CA . LYS A 1 85 ? -0.877 -14.507 -18.862 1.00 98.25 85 LYS A CA 1
ATOM 671 C C . LYS A 1 85 ? -1.565 -13.648 -19.922 1.00 98.25 85 LYS A C 1
ATOM 673 O O . LYS A 1 85 ? -1.640 -14.031 -21.087 1.00 98.25 85 LYS A O 1
ATOM 678 N N . THR A 1 86 ? -2.109 -12.511 -19.488 1.00 97.62 86 THR A N 1
ATOM 679 C CA . THR A 1 86 ? -2.838 -11.572 -20.346 1.00 97.62 86 THR A CA 1
ATOM 680 C C . THR A 1 86 ? -1.869 -10.817 -21.249 1.00 97.62 86 THR A C 1
ATOM 682 O O . THR A 1 86 ? -0.853 -10.308 -20.779 1.00 97.62 86 THR A O 1
ATOM 685 N N . GLU A 1 87 ? -2.229 -10.724 -22.527 1.00 97.44 87 GLU A N 1
ATOM 686 C CA . GLU A 1 87 ? -1.520 -9.965 -23.555 1.00 97.44 87 GLU A CA 1
ATOM 687 C C . GLU A 1 87 ? -2.296 -8.682 -23.865 1.00 97.44 87 GLU A C 1
ATOM 689 O O . GLU A 1 87 ? -3.502 -8.734 -24.120 1.00 97.44 87 GLU A O 1
ATOM 694 N N . ILE A 1 88 ? -1.616 -7.536 -23.861 1.00 97.06 88 ILE A N 1
ATOM 695 C CA . ILE A 1 88 ? -2.229 -6.240 -24.183 1.00 97.06 88 ILE A CA 1
ATOM 696 C C . ILE A 1 88 ? -1.640 -5.731 -25.508 1.00 97.06 88 ILE A C 1
ATOM 698 O O . ILE A 1 88 ? -0.424 -5.591 -25.594 1.00 97.06 88 ILE A O 1
ATOM 702 N N . PRO A 1 89 ? -2.452 -5.449 -26.545 1.00 96.75 89 PRO A N 1
ATOM 703 C CA . PRO A 1 89 ? -1.948 -4.888 -27.797 1.00 96.75 89 PRO A CA 1
ATOM 704 C C . PRO A 1 89 ? -1.245 -3.546 -27.597 1.00 96.75 89 PRO A C 1
ATOM 706 O O . PRO A 1 89 ? -1.795 -2.645 -26.962 1.00 96.75 89 PRO A O 1
ATOM 709 N N . HIS A 1 90 ? -0.060 -3.408 -28.189 1.00 92.06 90 HIS A N 1
ATOM 710 C CA . HIS A 1 90 ? 0.745 -2.196 -28.132 1.00 92.06 90 HIS A CA 1
ATOM 711 C C . HIS A 1 90 ? 1.425 -1.938 -29.486 1.00 92.06 90 HIS A C 1
ATOM 713 O O . HIS A 1 90 ? 2.127 -2.791 -30.026 1.00 92.06 90 HIS A O 1
ATOM 719 N N . ASP A 1 91 ? 1.214 -0.748 -30.057 1.00 94.75 91 ASP A N 1
ATOM 720 C CA . ASP A 1 91 ? 1.619 -0.437 -31.438 1.00 94.75 91 ASP A CA 1
ATOM 721 C C . ASP A 1 91 ? 2.902 0.396 -31.563 1.00 94.75 91 ASP A C 1
ATOM 723 O O . ASP A 1 91 ? 3.304 0.757 -32.673 1.00 94.75 91 ASP A O 1
ATOM 727 N N . PHE A 1 92 ? 3.573 0.706 -30.452 1.00 93.62 92 PHE A N 1
ATOM 728 C CA . PHE A 1 92 ? 4.819 1.467 -30.454 1.00 93.62 92 PHE A CA 1
ATOM 729 C C . PHE A 1 92 ? 6.017 0.584 -30.069 1.00 93.62 92 PHE A C 1
ATOM 731 O O . PHE A 1 92 ? 5.965 -0.077 -29.047 1.00 93.62 92 PHE A O 1
ATOM 738 N N . PRO A 1 93 ? 7.124 0.580 -30.837 1.00 92.62 93 PRO A N 1
ATOM 739 C CA . PRO A 1 93 ? 7.355 1.307 -32.090 1.00 92.62 93 PRO A CA 1
ATOM 740 C C . PRO A 1 93 ? 6.717 0.623 -33.309 1.00 92.62 93 PRO A C 1
ATOM 742 O O . PRO A 1 93 ? 6.702 1.203 -34.394 1.00 92.62 93 PRO A O 1
ATOM 745 N N . LYS A 1 94 ? 6.232 -0.610 -33.138 1.00 93.44 94 LYS A N 1
ATOM 746 C CA . LYS A 1 94 ? 5.464 -1.393 -34.110 1.00 93.44 94 LYS A CA 1
ATOM 747 C C . LYS A 1 94 ? 4.461 -2.280 -33.353 1.00 93.44 94 LYS A C 1
ATOM 749 O O . LYS A 1 94 ? 4.685 -2.519 -32.166 1.00 93.44 94 LYS A O 1
ATOM 754 N N . PRO A 1 95 ? 3.420 -2.815 -34.012 1.00 96.69 95 PRO A N 1
ATOM 755 C CA . PRO A 1 95 ? 2.471 -3.736 -33.387 1.00 96.69 95 PRO A CA 1
ATOM 756 C C . PRO A 1 95 ? 3.143 -4.946 -32.730 1.00 96.69 95 PRO A C 1
ATOM 758 O O . PRO A 1 95 ? 3.858 -5.705 -33.389 1.00 96.69 95 PRO A O 1
ATOM 761 N N . HIS A 1 96 ? 2.897 -5.117 -31.435 1.00 95.62 96 HIS A N 1
ATOM 762 C CA . HIS A 1 96 ? 3.306 -6.246 -30.603 1.00 95.62 96 HIS A CA 1
ATOM 763 C C . HIS A 1 96 ? 2.356 -6.369 -29.393 1.00 95.62 96 HIS A C 1
ATOM 765 O O . HIS A 1 96 ? 1.288 -5.752 -29.375 1.00 95.62 96 HIS A O 1
ATOM 771 N N . MET A 1 97 ? 2.693 -7.225 -28.423 1.00 97.44 97 MET A N 1
ATOM 772 C CA . MET A 1 97 ? 1.897 -7.396 -27.206 1.00 97.44 97 MET A CA 1
ATOM 773 C C . MET A 1 97 ? 2.728 -7.191 -25.954 1.00 97.44 97 MET A C 1
ATOM 775 O O . MET A 1 97 ? 3.820 -7.729 -25.829 1.00 97.44 97 MET A O 1
ATOM 779 N N . ASP A 1 98 ? 2.131 -6.539 -24.979 1.00 97.75 98 ASP A N 1
ATOM 780 C CA . ASP A 1 98 ? 2.686 -6.359 -23.656 1.00 97.75 98 ASP A CA 1
ATOM 781 C C . ASP A 1 98 ? 2.307 -7.528 -22.750 1.00 97.75 98 ASP A C 1
ATOM 783 O O . ASP A 1 98 ? 1.123 -7.793 -22.520 1.00 97.75 98 ASP A O 1
ATOM 787 N N . PHE A 1 99 ? 3.319 -8.203 -22.208 1.00 98.31 99 PHE A N 1
ATOM 788 C CA . PHE A 1 99 ? 3.144 -9.256 -21.199 1.00 98.31 99 PHE A CA 1
ATOM 789 C C . PHE A 1 99 ? 4.364 -9.451 -20.287 1.00 98.31 99 PHE A C 1
ATOM 791 O O . PHE A 1 99 ? 4.266 -10.182 -19.305 1.00 98.31 99 PHE A O 1
ATOM 798 N N . LEU A 1 100 ? 5.507 -8.819 -20.574 1.00 98.81 100 LEU A N 1
ATOM 799 C CA . LEU A 1 100 ? 6.725 -8.873 -19.763 1.00 98.81 100 LEU A CA 1
ATOM 800 C C . LEU A 1 100 ? 7.047 -7.480 -19.221 1.00 98.81 100 LEU A C 1
ATOM 802 O O . LEU A 1 100 ? 7.208 -6.534 -19.987 1.00 98.81 100 LEU A O 1
ATOM 806 N N . GLU A 1 101 ? 7.193 -7.359 -17.906 1.00 98.75 101 GLU A N 1
ATOM 807 C CA . GLU A 1 101 ? 7.448 -6.102 -17.208 1.00 98.75 101 GLU A CA 1
ATOM 808 C C . GLU A 1 101 ? 8.743 -6.155 -16.395 1.00 98.75 101 GLU A C 1
ATOM 810 O O . GLU A 1 101 ? 8.972 -7.092 -15.628 1.00 98.75 101 GLU A O 1
ATOM 815 N N . HIS A 1 102 ? 9.550 -5.099 -16.507 1.00 98.81 102 HIS A N 1
ATOM 816 C CA . HIS A 1 102 ? 10.715 -4.864 -15.656 1.00 98.81 102 HIS A CA 1
ATOM 817 C C . HIS A 1 102 ? 10.500 -3.609 -14.820 1.00 98.81 102 HIS A C 1
ATOM 819 O O . HIS A 1 102 ? 10.294 -2.517 -15.346 1.00 98.81 102 HIS A O 1
ATOM 825 N N . THR A 1 103 ? 10.570 -3.766 -13.502 1.00 98.75 103 THR A N 1
ATOM 826 C CA . THR A 1 103 ? 10.424 -2.682 -12.530 1.00 98.75 103 THR A CA 1
ATOM 827 C C . THR A 1 103 ? 11.750 -2.424 -11.835 1.00 98.75 103 THR A C 1
ATOM 829 O O . THR A 1 103 ? 12.379 -3.348 -11.313 1.00 98.75 103 THR A O 1
ATOM 832 N N . ILE A 1 104 ? 12.145 -1.157 -11.748 1.00 98.50 104 ILE A N 1
ATOM 833 C CA . ILE A 1 104 ? 13.322 -0.719 -10.998 1.00 98.50 104 ILE A CA 1
ATOM 834 C C . ILE A 1 104 ? 12.937 0.212 -9.852 1.00 98.50 104 ILE A C 1
ATOM 836 O O . ILE A 1 104 ? 11.913 0.896 -9.885 1.00 98.50 104 ILE A O 1
ATOM 840 N N . HIS A 1 105 ? 13.804 0.271 -8.845 1.00 97.81 105 HIS A N 1
ATOM 841 C CA . HIS A 1 105 ? 13.747 1.322 -7.841 1.00 97.81 105 HIS A CA 1
ATOM 842 C C . HIS A 1 105 ? 14.173 2.655 -8.468 1.00 97.81 105 HIS A C 1
ATOM 844 O O . HIS A 1 105 ? 15.335 2.836 -8.838 1.00 97.81 105 HIS A O 1
ATOM 850 N N . TYR A 1 106 ? 13.245 3.602 -8.595 1.00 96.62 106 TYR A N 1
ATOM 851 C CA . TYR A 1 106 ? 13.544 4.915 -9.158 1.00 96.62 106 TYR A CA 1
ATOM 852 C C . TYR A 1 106 ? 12.581 5.986 -8.635 1.00 96.62 106 TYR A C 1
ATOM 854 O O . TYR A 1 106 ? 11.366 5.819 -8.660 1.00 96.62 106 TYR A O 1
ATOM 862 N N . ASN A 1 107 ? 13.132 7.115 -8.182 1.00 94.25 107 ASN A N 1
ATOM 863 C CA . ASN A 1 107 ? 12.344 8.280 -7.773 1.00 94.25 107 ASN A CA 1
ATOM 864 C C . ASN A 1 107 ? 12.208 9.217 -8.974 1.00 94.25 107 ASN A C 1
ATOM 866 O O . ASN A 1 107 ? 13.116 10.002 -9.258 1.00 94.25 107 ASN A O 1
ATOM 870 N N . VAL A 1 108 ? 11.112 9.076 -9.717 1.00 95.44 108 VAL A N 1
ATOM 871 C CA . VAL A 1 108 ? 10.821 9.927 -10.874 1.00 95.44 108 VAL A CA 1
ATOM 872 C C . VAL A 1 108 ? 10.357 11.308 -10.383 1.00 95.44 108 VAL A C 1
ATOM 874 O O . VAL A 1 108 ? 9.399 11.379 -9.601 1.00 95.44 108 VAL A O 1
ATOM 877 N N . PRO A 1 109 ? 10.992 12.408 -10.834 1.00 94.56 109 PRO A N 1
ATOM 878 C CA . PRO A 1 109 ? 10.507 13.759 -10.559 1.00 94.56 109 PRO A CA 1
ATOM 879 C C . PRO A 1 109 ? 9.092 13.964 -11.113 1.00 94.56 109 PRO A C 1
ATOM 881 O O . PRO A 1 109 ? 8.800 13.559 -12.238 1.00 94.56 109 PRO A O 1
ATOM 884 N N . THR A 1 110 ? 8.201 14.584 -10.337 1.00 93.88 110 THR A N 1
ATOM 885 C CA . THR A 1 110 ? 6.773 14.714 -10.688 1.00 93.88 110 THR A CA 1
ATOM 886 C C . THR A 1 110 ? 6.568 15.429 -12.022 1.00 93.88 110 THR A C 1
ATOM 888 O O . THR A 1 110 ? 5.740 15.015 -12.830 1.00 93.88 110 THR A O 1
ATOM 891 N N . GLU A 1 111 ? 7.363 16.461 -12.289 1.00 96.00 111 GLU A N 1
ATOM 892 C CA . GLU A 1 111 ? 7.345 17.234 -13.529 1.00 96.00 111 GLU A CA 1
ATOM 893 C C . GLU A 1 111 ? 7.716 16.404 -14.768 1.00 96.00 111 GLU A C 1
ATOM 895 O O . GLU A 1 111 ? 7.400 16.800 -15.885 1.00 96.00 111 GLU A O 1
ATOM 900 N N . LYS A 1 112 ? 8.333 15.231 -14.578 1.00 97.31 112 LYS A N 1
ATOM 901 C CA . LYS A 1 112 ? 8.710 14.301 -15.649 1.00 97.31 112 LYS A CA 1
ATOM 902 C C . LYS A 1 112 ? 7.716 13.177 -15.886 1.00 97.31 112 LYS A C 1
ATOM 904 O O . LYS A 1 112 ? 7.820 12.509 -16.906 1.00 97.31 112 LYS A O 1
ATOM 909 N N . VAL A 1 113 ? 6.730 12.980 -15.013 1.00 96.12 113 VAL A N 1
ATOM 910 C CA . VAL A 1 113 ? 5.762 11.880 -15.162 1.00 96.12 113 VAL A CA 1
ATOM 911 C C . VAL A 1 113 ? 4.970 12.009 -16.467 1.00 96.12 113 VAL A C 1
ATOM 913 O O . VAL A 1 113 ? 4.823 11.026 -17.187 1.00 96.12 113 VAL A O 1
ATOM 916 N N . SER A 1 114 ? 4.524 13.221 -16.815 1.00 96.62 114 SER A N 1
ATOM 917 C CA . SER A 1 114 ? 3.796 13.453 -18.073 1.00 96.62 114 SER A CA 1
ATOM 918 C C . SER A 1 114 ? 4.658 13.201 -19.317 1.00 96.62 114 SER A C 1
ATOM 920 O O . SER A 1 114 ? 4.172 12.601 -20.274 1.00 96.62 114 SER A O 1
ATOM 922 N N . ASP A 1 115 ? 5.945 13.567 -19.275 1.00 98.44 115 ASP A N 1
ATOM 923 C CA . ASP A 1 115 ? 6.895 13.283 -20.355 1.00 98.44 115 ASP A CA 1
ATOM 924 C C . ASP A 1 115 ? 7.058 11.766 -20.568 1.00 98.44 115 ASP A C 1
ATOM 926 O O . ASP A 1 115 ? 7.109 11.309 -21.708 1.00 98.44 115 ASP A O 1
ATOM 930 N N . LEU A 1 116 ? 7.123 10.975 -19.488 1.00 98.00 116 LEU A N 1
ATOM 931 C CA . LEU A 1 116 ? 7.278 9.518 -19.578 1.00 98.00 116 LEU A CA 1
ATOM 932 C C . LEU A 1 116 ? 6.039 8.833 -20.161 1.00 98.00 116 LEU A C 1
ATOM 934 O O . LEU A 1 116 ? 6.178 8.002 -21.051 1.00 98.00 116 LEU A O 1
ATOM 938 N N . VAL A 1 117 ? 4.840 9.232 -19.730 1.00 95.50 117 VAL A N 1
ATOM 939 C CA . VAL A 1 117 ? 3.580 8.703 -20.286 1.00 95.50 117 VAL A CA 1
ATOM 940 C C . VAL A 1 117 ? 3.413 9.096 -21.760 1.00 95.50 117 VAL A C 1
ATOM 942 O O . VAL A 1 117 ? 2.901 8.317 -22.559 1.00 95.50 117 VAL A O 1
ATOM 945 N N . ALA A 1 118 ? 3.868 10.290 -22.155 1.00 97.06 118 ALA A N 1
ATOM 946 C CA . ALA A 1 118 ? 3.870 10.712 -23.557 1.00 97.06 118 ALA A CA 1
ATOM 947 C C . ALA A 1 118 ? 4.926 9.978 -24.408 1.00 97.06 118 ALA A C 1
ATOM 949 O O . ALA A 1 118 ? 4.787 9.879 -25.631 1.00 97.06 118 ALA A O 1
ATOM 950 N N . PHE A 1 119 ? 6.001 9.498 -23.781 1.00 98.12 119 PHE A N 1
ATOM 951 C CA . PHE A 1 119 ? 7.042 8.721 -24.440 1.00 98.12 119 PHE A CA 1
ATOM 952 C C . PHE A 1 119 ? 6.579 7.303 -24.749 1.00 98.12 119 PHE A C 1
ATOM 954 O O . PHE A 1 119 ? 6.697 6.897 -25.907 1.00 98.12 119 PHE A O 1
ATOM 961 N N . ASP A 1 120 ? 6.020 6.603 -23.767 1.00 95.38 120 ASP A N 1
ATOM 962 C CA . ASP A 1 120 ? 5.581 5.216 -23.888 1.00 95.38 120 ASP A CA 1
ATOM 963 C C . ASP A 1 120 ? 4.377 4.969 -22.961 1.00 95.38 120 ASP A C 1
ATOM 965 O O . ASP A 1 120 ? 4.436 5.221 -21.755 1.00 95.38 120 ASP A O 1
ATOM 969 N N . ALA A 1 121 ? 3.268 4.502 -23.542 1.00 91.19 121 ALA A N 1
ATOM 970 C CA . ALA A 1 121 ? 2.000 4.317 -22.836 1.00 91.19 121 ALA A CA 1
ATOM 971 C C . ALA A 1 121 ? 2.018 3.125 -21.864 1.00 91.19 121 ALA A C 1
ATOM 973 O O . ALA A 1 121 ? 1.156 3.040 -20.988 1.00 91.19 121 ALA A O 1
ATOM 974 N N . SER A 1 122 ? 2.997 2.234 -22.006 1.00 94.88 122 SER A N 1
ATOM 975 C CA . SER A 1 122 ? 3.155 1.014 -21.215 1.00 94.88 122 SER A CA 1
ATOM 976 C C . SER A 1 122 ? 4.110 1.193 -20.036 1.00 94.88 122 SER A C 1
ATOM 978 O O . SER A 1 122 ? 4.308 0.275 -19.235 1.00 94.88 122 SER A O 1
ATOM 980 N N . MET A 1 123 ? 4.683 2.390 -19.883 1.00 96.12 123 MET A N 1
ATOM 981 C CA . MET A 1 123 ? 5.435 2.759 -18.692 1.00 96.12 123 MET A CA 1
ATOM 982 C C . MET A 1 123 ? 4.522 3.061 -17.506 1.00 96.12 123 MET A C 1
ATOM 984 O O . MET A 1 123 ? 3.491 3.721 -17.635 1.00 96.12 123 MET A O 1
ATOM 988 N N . THR A 1 124 ? 4.968 2.680 -16.307 1.00 97.00 124 THR A N 1
ATOM 989 C CA . THR A 1 124 ? 4.306 3.093 -15.063 1.00 97.00 124 THR A CA 1
ATOM 990 C C . THR A 1 124 ? 5.278 3.738 -14.083 1.00 97.00 124 THR A C 1
ATOM 992 O O . THR A 1 124 ? 6.479 3.453 -14.065 1.00 97.00 124 THR A O 1
ATOM 995 N N . VAL A 1 125 ? 4.746 4.643 -13.260 1.00 96.31 125 VAL A N 1
ATOM 996 C CA . VAL A 1 125 ? 5.473 5.311 -12.178 1.00 96.31 125 VAL A CA 1
ATOM 997 C C . VAL A 1 125 ? 4.637 5.225 -10.907 1.00 96.31 125 VAL A C 1
ATOM 999 O O . VAL A 1 125 ? 3.536 5.767 -10.848 1.00 96.31 125 VAL A O 1
ATOM 1002 N N . ASN A 1 126 ? 5.185 4.605 -9.863 1.00 94.94 126 ASN A N 1
ATOM 1003 C CA . ASN A 1 126 ? 4.593 4.587 -8.527 1.00 94.94 126 ASN A CA 1
ATOM 1004 C C . ASN A 1 126 ? 5.565 5.238 -7.537 1.00 94.94 126 ASN A C 1
ATOM 1006 O O . ASN A 1 126 ? 6.499 4.605 -7.046 1.00 94.94 126 ASN A O 1
ATOM 1010 N N . ARG A 1 127 ? 5.354 6.526 -7.246 1.00 91.44 127 ARG A N 1
ATOM 1011 C CA . ARG A 1 127 ? 6.283 7.333 -6.432 1.00 91.44 127 ARG A CA 1
ATOM 1012 C C . ARG A 1 127 ? 6.343 6.879 -4.974 1.00 91.44 127 ARG A C 1
ATOM 1014 O O . ARG A 1 127 ? 7.431 6.817 -4.404 1.00 91.44 127 ARG A O 1
ATOM 1021 N N . THR A 1 128 ? 5.204 6.498 -4.399 1.00 90.25 128 THR A N 1
ATOM 1022 C CA . THR A 1 128 ? 5.129 6.012 -3.015 1.00 90.25 128 THR A CA 1
ATOM 1023 C C . THR A 1 128 ? 5.932 4.724 -2.843 1.00 90.25 128 THR A C 1
ATOM 1025 O O . THR A 1 128 ? 6.709 4.606 -1.897 1.00 90.25 128 THR A O 1
ATOM 1028 N N . ALA A 1 129 ? 5.824 3.789 -3.794 1.00 91.81 129 ALA A N 1
ATOM 1029 C CA . ALA A 1 129 ? 6.615 2.555 -3.810 1.00 91.81 129 ALA A CA 1
ATOM 1030 C C . ALA A 1 129 ? 8.049 2.737 -4.358 1.00 91.81 129 ALA A C 1
ATOM 1032 O O . ALA A 1 129 ? 8.851 1.792 -4.316 1.00 91.81 129 ALA A O 1
ATOM 1033 N N . GLY A 1 130 ? 8.365 3.928 -4.881 1.00 94.69 130 GLY A N 1
ATOM 1034 C CA . GLY A 1 130 ? 9.629 4.251 -5.534 1.00 94.69 130 GLY A CA 1
ATOM 1035 C C . GLY A 1 130 ? 9.895 3.398 -6.773 1.00 94.69 130 GLY A C 1
ATOM 1036 O O . GLY A 1 130 ? 10.994 2.865 -6.905 1.00 94.69 130 GLY A O 1
ATOM 1037 N N . GLU A 1 131 ? 8.892 3.196 -7.627 1.00 96.81 131 GLU A N 1
ATOM 1038 C CA . GLU A 1 131 ? 8.968 2.330 -8.805 1.00 96.81 131 GLU A CA 1
ATOM 1039 C C . GLU A 1 131 ? 8.858 3.123 -10.111 1.00 96.81 131 GLU A C 1
ATOM 1041 O O . GLU A 1 131 ? 8.013 4.010 -10.252 1.00 96.81 131 GLU A O 1
ATOM 1046 N N . MET A 1 132 ? 9.685 2.734 -11.081 1.00 98.06 132 MET A N 1
ATOM 1047 C CA . MET A 1 132 ? 9.495 3.008 -12.504 1.00 98.06 132 MET A CA 1
ATOM 1048 C C . MET A 1 132 ? 9.550 1.665 -13.234 1.00 98.06 132 MET A C 1
ATOM 1050 O O . MET A 1 132 ? 10.478 0.886 -12.996 1.00 98.06 132 MET A O 1
ATOM 1054 N N . SER A 1 133 ? 8.570 1.384 -14.089 1.00 98.44 133 SER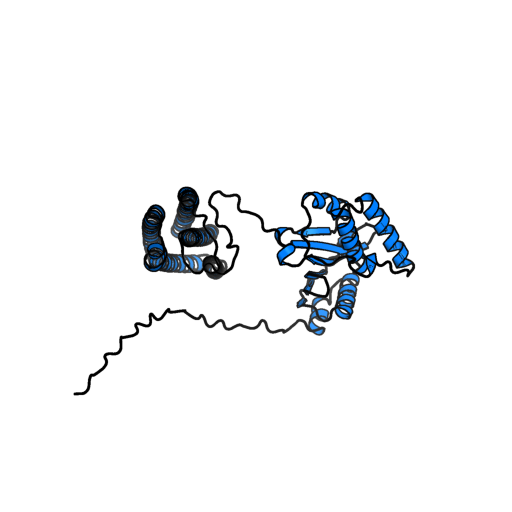 A N 1
ATOM 1055 C CA . SER A 1 133 ? 8.514 0.141 -14.862 1.00 98.44 133 SER A CA 1
ATOM 1056 C C . SER A 1 133 ? 8.319 0.386 -16.353 1.00 98.44 133 SER A C 1
ATOM 1058 O O . SER A 1 133 ? 7.824 1.436 -16.767 1.00 98.44 133 SER A O 1
ATOM 1060 N N . ALA A 1 134 ? 8.742 -0.597 -17.142 1.00 98.44 134 ALA A N 1
ATOM 1061 C CA . ALA A 1 134 ? 8.460 -0.710 -18.564 1.00 98.44 134 ALA A CA 1
ATOM 1062 C C . ALA A 1 134 ? 7.870 -2.094 -18.838 1.00 98.44 134 ALA A C 1
ATOM 1064 O O . ALA A 1 134 ? 8.309 -3.075 -18.221 1.00 98.44 134 ALA A O 1
ATOM 1065 N N . ARG A 1 135 ? 6.891 -2.157 -19.744 1.00 98.25 135 ARG A N 1
ATOM 1066 C CA . ARG A 1 135 ? 6.240 -3.393 -20.176 1.00 98.25 135 ARG A CA 1
ATOM 1067 C C . ARG A 1 135 ? 6.266 -3.503 -21.703 1.00 98.25 135 ARG A C 1
ATOM 1069 O O . ARG A 1 135 ? 6.020 -2.515 -22.381 1.00 98.25 135 ARG A O 1
ATOM 1076 N N . CYS A 1 136 ? 6.587 -4.697 -22.202 1.00 97.12 136 CYS A N 1
ATOM 1077 C CA . CYS A 1 136 ? 6.743 -5.018 -23.624 1.00 97.12 136 CYS A CA 1
ATOM 1078 C C . CYS A 1 136 ? 6.633 -6.549 -23.839 1.00 97.12 136 CYS A C 1
ATOM 1080 O O . CYS A 1 136 ? 6.288 -7.285 -22.906 1.00 97.12 136 CYS A O 1
ATOM 1082 N N . ASP A 1 137 ? 6.945 -7.042 -25.042 1.00 96.50 137 ASP A N 1
ATOM 1083 C CA . ASP A 1 137 ? 7.111 -8.471 -25.355 1.00 96.50 137 ASP A CA 1
ATOM 1084 C C . ASP A 1 137 ? 8.525 -8.990 -25.045 1.00 96.50 137 ASP A C 1
ATOM 1086 O O . ASP A 1 137 ? 8.694 -10.167 -24.729 1.00 96.50 137 ASP A O 1
ATOM 1090 N N . LEU A 1 138 ? 9.537 -8.117 -25.115 1.00 97.19 138 LEU A N 1
ATOM 1091 C CA . LEU A 1 138 ? 10.953 -8.468 -24.977 1.00 97.19 138 LEU A CA 1
ATOM 1092 C C . LEU A 1 138 ? 11.635 -7.731 -23.819 1.00 97.19 138 LEU A C 1
ATOM 1094 O O . LEU A 1 138 ? 11.410 -6.542 -23.580 1.00 97.19 138 LEU A O 1
ATOM 1098 N N . GLU A 1 139 ? 12.558 -8.413 -23.134 1.00 98.06 139 GLU A N 1
ATOM 1099 C CA . GLU A 1 139 ? 13.379 -7.791 -22.087 1.00 98.06 139 GLU A CA 1
ATOM 1100 C C . GLU A 1 139 ? 14.201 -6.622 -22.644 1.00 98.06 139 GLU A C 1
ATOM 1102 O O . GLU A 1 139 ? 14.216 -5.546 -22.048 1.00 98.06 139 GLU A O 1
ATOM 1107 N N . GLY A 1 140 ? 14.842 -6.796 -23.804 1.00 97.81 140 GLY A N 1
ATOM 1108 C CA . GLY A 1 140 ? 15.692 -5.751 -24.376 1.00 97.81 140 GLY A CA 1
ATOM 1109 C C . GLY A 1 140 ? 14.936 -4.458 -24.691 1.00 97.81 140 GLY A C 1
ATOM 1110 O O . GLY A 1 1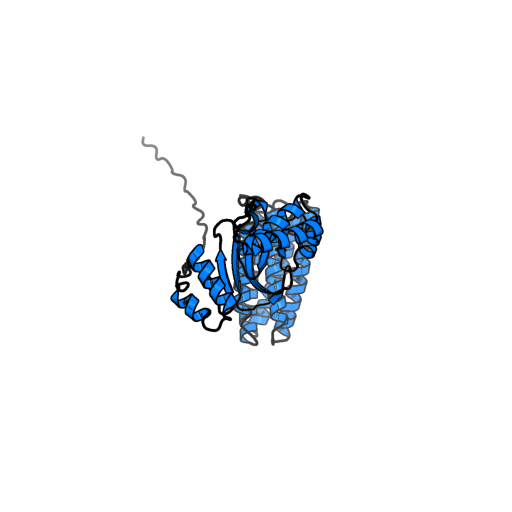40 ? 15.464 -3.360 -24.514 1.00 97.81 140 GLY A O 1
ATOM 1111 N N . HIS A 1 141 ? 13.659 -4.558 -25.066 1.00 97.69 141 HIS A N 1
ATOM 1112 C CA . HIS A 1 141 ? 12.803 -3.392 -25.277 1.00 97.69 141 HIS A CA 1
ATOM 1113 C C . HIS A 1 141 ? 12.401 -2.718 -23.960 1.00 97.69 141 HIS A C 1
ATOM 1115 O O . HIS A 1 141 ? 12.375 -1.489 -23.884 1.00 97.69 141 HIS A O 1
ATOM 1121 N N . ASN A 1 142 ? 12.176 -3.485 -22.891 1.00 98.50 142 ASN A N 1
ATOM 1122 C CA . ASN A 1 142 ? 11.981 -2.915 -21.556 1.00 98.50 142 ASN A CA 1
ATOM 1123 C C . ASN A 1 142 ? 13.231 -2.158 -21.076 1.00 98.50 142 ASN A C 1
ATOM 1125 O O . ASN A 1 142 ? 13.125 -1.041 -20.570 1.00 98.50 142 ASN A O 1
ATOM 1129 N N . ILE A 1 143 ? 14.424 -2.723 -21.287 1.00 98.69 143 ILE A N 1
ATOM 1130 C CA . ILE A 1 143 ? 15.703 -2.069 -20.972 1.00 98.69 143 ILE A CA 1
ATOM 1131 C C . ILE A 1 143 ? 15.858 -0.765 -21.769 1.00 98.69 143 ILE A C 1
ATOM 1133 O O . ILE A 1 143 ? 16.168 0.281 -21.191 1.00 98.69 143 ILE A O 1
ATOM 1137 N N . LEU A 1 144 ? 15.580 -0.803 -23.076 1.00 98.62 144 LEU A N 1
ATOM 1138 C CA . LEU A 1 144 ? 15.600 0.366 -23.960 1.00 98.62 144 LEU A CA 1
ATOM 1139 C C . LEU A 1 144 ? 14.654 1.465 -23.473 1.00 98.62 144 LEU A C 1
ATOM 1141 O O . LEU A 1 144 ? 15.056 2.629 -23.389 1.00 98.62 144 LEU A O 1
ATOM 1145 N N . THR A 1 145 ? 13.433 1.089 -23.095 1.00 98.62 145 THR A N 1
ATOM 1146 C CA . THR A 1 145 ? 12.426 1.994 -22.529 1.00 98.62 145 THR A CA 1
ATOM 1147 C C . THR A 1 145 ? 12.957 2.685 -21.274 1.00 98.62 145 THR A C 1
ATOM 1149 O O . THR A 1 145 ? 12.952 3.914 -21.195 1.00 98.62 145 THR A O 1
ATOM 1152 N N . LEU A 1 146 ? 13.495 1.925 -20.313 1.00 98.75 146 LEU A N 1
ATOM 1153 C CA . LEU A 1 146 ? 14.026 2.465 -19.056 1.00 98.75 146 LEU A CA 1
ATOM 1154 C C . LEU A 1 146 ? 15.241 3.386 -19.275 1.00 98.75 146 LEU A C 1
ATOM 1156 O O . LEU A 1 146 ? 15.357 4.429 -18.625 1.00 98.75 146 LEU A O 1
ATOM 1160 N N . ASN A 1 147 ? 16.128 3.048 -20.213 1.00 98.81 147 ASN A N 1
ATOM 1161 C CA . ASN A 1 147 ? 17.277 3.880 -20.578 1.00 98.81 147 ASN A CA 1
ATOM 1162 C C . ASN A 1 147 ? 16.856 5.210 -21.220 1.00 98.81 147 ASN A C 1
ATOM 1164 O O . ASN A 1 147 ? 17.364 6.275 -20.860 1.00 98.81 147 ASN A O 1
ATOM 1168 N N . LEU A 1 148 ? 15.897 5.177 -22.146 1.00 98.69 148 LEU A N 1
ATOM 1169 C CA . LEU A 1 148 ? 15.381 6.387 -22.785 1.00 98.69 148 LEU A CA 1
ATOM 1170 C C . LEU A 1 148 ? 14.549 7.240 -21.820 1.00 98.69 148 LEU A C 1
ATOM 1172 O O . LEU A 1 148 ? 14.660 8.466 -21.843 1.00 98.69 148 LEU A O 1
ATOM 1176 N N . ALA A 1 149 ? 13.808 6.616 -20.904 1.00 98.69 149 ALA A N 1
ATOM 1177 C CA . ALA A 1 149 ? 13.142 7.309 -19.807 1.00 98.69 149 ALA A CA 1
ATOM 1178 C C . ALA A 1 149 ? 14.146 8.072 -18.932 1.00 98.69 149 ALA A C 1
ATOM 1180 O O . ALA A 1 149 ? 13.934 9.243 -18.613 1.00 98.69 149 ALA A O 1
ATOM 1181 N N . LYS A 1 150 ? 15.292 7.463 -18.599 1.00 98.38 150 LYS A N 1
ATOM 1182 C CA . LYS A 1 150 ? 16.376 8.145 -17.877 1.00 98.38 150 LYS A CA 1
ATOM 1183 C C . LYS A 1 150 ? 16.910 9.360 -18.644 1.00 98.38 150 LYS A C 1
ATOM 1185 O O . LYS A 1 150 ? 17.143 10.414 -18.040 1.00 98.38 150 LYS A O 1
ATOM 1190 N N . ASP A 1 151 ? 17.080 9.243 -19.958 1.00 98.62 151 ASP A N 1
ATOM 1191 C CA . ASP A 1 151 ? 17.512 10.358 -20.805 1.00 98.62 151 ASP A CA 1
ATOM 1192 C C . ASP A 1 151 ? 16.476 11.501 -20.835 1.00 98.62 151 ASP A C 1
ATOM 1194 O O . ASP A 1 151 ? 16.859 12.671 -20.792 1.00 98.62 151 ASP A O 1
ATOM 1198 N N . ILE A 1 152 ? 15.176 11.189 -20.833 1.00 98.75 152 ILE A N 1
ATOM 1199 C CA . ILE A 1 152 ? 14.092 12.184 -20.726 1.00 98.75 152 ILE A CA 1
ATOM 1200 C C . ILE A 1 152 ? 14.105 12.877 -19.357 1.00 98.75 152 ILE A C 1
ATOM 1202 O O . ILE A 1 152 ? 14.054 14.110 -19.271 1.00 98.75 152 ILE A O 1
ATOM 1206 N N . ILE A 1 153 ? 14.209 12.095 -18.277 1.00 98.38 153 ILE A N 1
ATOM 1207 C CA . ILE A 1 153 ? 14.208 12.600 -16.896 1.00 98.38 153 ILE A CA 1
ATOM 1208 C C . ILE A 1 153 ? 15.366 13.577 -16.673 1.00 98.38 153 ILE A C 1
ATOM 1210 O O . ILE A 1 153 ? 15.194 14.605 -16.025 1.00 98.38 153 ILE A O 1
ATOM 1214 N N . THR A 1 154 ? 16.538 13.276 -17.232 1.00 97.94 154 THR A N 1
ATOM 1215 C CA . THR A 1 154 ? 17.746 14.112 -17.109 1.00 97.94 154 THR A CA 1
ATOM 1216 C C . THR A 1 154 ? 17.812 15.259 -18.120 1.00 97.94 154 THR A C 1
ATOM 1218 O O . THR A 1 154 ? 18.757 16.043 -18.084 1.00 97.94 154 THR A O 1
ATOM 1221 N N . GLY A 1 155 ? 16.830 15.374 -19.021 1.00 98.00 155 GLY A N 1
ATOM 1222 C CA . GLY A 1 155 ? 16.804 16.396 -20.070 1.00 98.00 155 GLY A CA 1
ATOM 1223 C C . GLY A 1 155 ? 17.794 16.155 -21.213 1.00 98.00 155 GLY A C 1
ATOM 1224 O O . GLY A 1 155 ? 17.921 17.001 -22.094 1.00 98.00 155 GLY A O 1
ATOM 1225 N N . LYS A 1 156 ? 18.475 15.002 -21.241 1.00 98.38 156 LYS A N 1
ATOM 1226 C CA . LYS A 1 156 ? 19.374 14.604 -22.334 1.00 98.38 156 LYS A CA 1
ATOM 1227 C C . LYS A 1 156 ? 18.615 14.359 -23.642 1.00 98.38 156 LYS A C 1
ATOM 1229 O O . LYS A 1 156 ? 19.187 14.533 -24.717 1.00 98.38 156 LYS A O 1
ATOM 1234 N N . LYS A 1 157 ? 17.341 13.961 -23.569 1.00 98.38 157 LYS A N 1
ATOM 1235 C CA . LYS A 1 157 ? 16.457 13.804 -24.733 1.00 98.38 157 LYS A CA 1
ATOM 1236 C C . LYS A 1 157 ? 15.092 14.429 -24.475 1.00 98.38 157 LYS A C 1
ATOM 1238 O O . LYS A 1 157 ? 14.585 14.406 -23.358 1.00 98.38 157 LYS A O 1
ATOM 1243 N N . SER A 1 158 ? 14.481 14.950 -25.536 1.00 98.62 158 SER A N 1
ATOM 1244 C CA . SER A 1 158 ? 13.042 15.211 -25.553 1.00 98.62 158 SER A CA 1
ATOM 1245 C C . SER A 1 158 ? 12.276 13.907 -25.791 1.00 98.62 158 SER A C 1
ATOM 1247 O O . SER A 1 158 ? 12.835 12.941 -26.315 1.00 98.62 158 SER A O 1
ATOM 1249 N N . VAL A 1 159 ? 10.978 13.903 -25.484 1.00 98.62 159 VAL A N 1
ATOM 1250 C CA . VAL A 1 159 ? 10.075 12.777 -25.776 1.00 98.62 159 VAL A CA 1
ATOM 1251 C C . VAL A 1 159 ? 10.138 12.374 -27.254 1.00 98.62 159 VAL A C 1
ATOM 1253 O O . VAL A 1 159 ? 10.319 11.203 -27.578 1.00 98.62 159 VAL A O 1
ATOM 1256 N N . ALA A 1 160 ? 10.065 13.345 -28.169 1.00 98.44 160 ALA A N 1
ATOM 1257 C CA . ALA A 1 160 ? 10.119 13.082 -29.607 1.00 98.44 160 ALA A CA 1
ATOM 1258 C C . ALA A 1 160 ? 11.453 12.450 -30.043 1.00 98.44 160 ALA A C 1
ATOM 1260 O O . ALA A 1 160 ? 11.461 11.512 -30.841 1.00 98.44 160 ALA A O 1
ATOM 1261 N N . GLN A 1 161 ? 12.576 12.930 -29.494 1.00 98.69 161 GLN A N 1
ATOM 1262 C CA . GLN A 1 161 ? 13.890 12.356 -29.780 1.00 98.69 161 GLN A CA 1
ATOM 1263 C C . GLN A 1 161 ? 13.992 10.926 -29.243 1.00 98.69 161 GLN A C 1
ATOM 1265 O O . GLN A 1 161 ? 14.448 10.042 -29.960 1.00 98.69 161 GLN A O 1
ATOM 1270 N N . ALA A 1 162 ? 13.520 10.684 -28.019 1.00 98.62 162 ALA A N 1
ATOM 1271 C CA . ALA A 1 162 ? 13.506 9.356 -27.423 1.00 98.62 162 ALA A CA 1
ATOM 1272 C C . ALA A 1 162 ? 12.664 8.367 -28.245 1.00 98.62 162 ALA A C 1
ATOM 1274 O O . ALA A 1 162 ? 13.130 7.266 -28.515 1.00 98.62 162 ALA A O 1
ATOM 1275 N N . ARG A 1 163 ? 11.479 8.763 -28.736 1.00 98.44 163 ARG A N 1
ATOM 1276 C CA . ARG A 1 163 ? 10.646 7.905 -29.605 1.00 98.44 163 ARG A CA 1
ATOM 1277 C C . ARG A 1 163 ? 11.341 7.545 -30.921 1.00 98.44 163 ARG A C 1
ATOM 1279 O O . ARG A 1 163 ? 11.281 6.398 -31.357 1.00 98.44 163 ARG A O 1
ATOM 1286 N N . LYS A 1 164 ? 12.026 8.508 -31.547 1.00 98.25 164 LYS A N 1
ATOM 1287 C CA . LYS A 1 164 ? 12.818 8.266 -32.766 1.00 98.25 164 LYS A CA 1
ATOM 1288 C C . LYS A 1 164 ? 13.999 7.328 -32.499 1.00 98.25 164 LYS A C 1
ATOM 1290 O O . LYS A 1 164 ? 14.263 6.414 -33.283 1.00 98.25 164 LYS A O 1
ATOM 1295 N N . ASP A 1 165 ? 14.700 7.551 -31.394 1.00 98.12 165 ASP A N 1
ATOM 1296 C CA . ASP A 1 165 ? 15.849 6.739 -31.006 1.00 98.12 165 ASP A CA 1
ATOM 1297 C C . ASP A 1 165 ? 15.429 5.323 -30.621 1.00 98.12 165 ASP A C 1
ATOM 1299 O O . ASP A 1 165 ? 16.152 4.384 -30.943 1.00 98.12 165 ASP A O 1
ATOM 1303 N N . PHE A 1 166 ? 14.248 5.145 -30.020 1.00 98.31 166 PHE A N 1
ATOM 1304 C CA . PHE A 1 166 ? 13.671 3.826 -29.767 1.00 98.31 166 PHE A CA 1
ATOM 1305 C C . PHE A 1 166 ? 13.586 3.023 -31.065 1.00 98.31 166 PHE A C 1
ATOM 1307 O O . PHE A 1 166 ? 14.171 1.948 -31.168 1.00 98.31 166 PHE A O 1
ATOM 1314 N N . GLY A 1 167 ? 12.928 3.578 -32.089 1.00 97.62 167 GLY A N 1
ATOM 1315 C CA . GLY A 1 167 ? 12.802 2.920 -33.391 1.00 97.62 167 GLY A CA 1
ATOM 1316 C C . GLY A 1 167 ? 14.158 2.602 -34.027 1.00 97.62 167 GLY A C 1
ATOM 1317 O O . GLY A 1 167 ? 14.334 1.526 -34.591 1.00 97.62 167 GLY A O 1
ATOM 1318 N N . THR A 1 168 ? 15.137 3.499 -33.881 1.00 98.12 168 THR A N 1
ATOM 1319 C CA . THR A 1 168 ? 16.501 3.292 -34.401 1.00 98.12 168 THR A CA 1
ATOM 1320 C C . THR A 1 168 ? 17.195 2.121 -33.699 1.00 98.12 168 THR A C 1
ATOM 1322 O O . THR A 1 168 ? 17.731 1.247 -34.373 1.00 98.12 168 THR A O 1
ATOM 1325 N N . ASN A 1 169 ? 17.129 2.056 -32.364 1.00 98.31 169 ASN A N 1
ATOM 1326 C CA . ASN A 1 169 ? 17.721 0.962 -31.589 1.00 98.31 169 ASN A CA 1
ATOM 1327 C C . ASN A 1 169 ? 17.051 -0.383 -31.896 1.00 98.31 169 ASN A C 1
ATOM 1329 O O . ASN A 1 169 ? 17.750 -1.378 -32.038 1.00 98.31 169 ASN A O 1
ATOM 1333 N N . VAL A 1 170 ? 15.724 -0.413 -32.066 1.00 97.00 170 VAL A N 1
ATOM 1334 C CA . VAL A 1 170 ? 15.012 -1.639 -32.463 1.00 97.00 170 VAL A CA 1
ATOM 1335 C C . VAL A 1 170 ? 15.441 -2.115 -33.850 1.00 97.00 170 VAL A C 1
ATOM 1337 O O . VAL A 1 170 ? 15.656 -3.307 -34.048 1.00 97.00 170 VAL A O 1
ATOM 1340 N N . VAL A 1 171 ? 15.595 -1.211 -34.822 1.00 97.75 171 VAL A N 1
ATOM 1341 C CA . VAL A 1 171 ? 16.094 -1.583 -36.157 1.00 97.75 171 VAL A CA 1
ATOM 1342 C C . VAL A 1 171 ? 17.527 -2.111 -36.079 1.00 97.75 171 VAL A C 1
ATOM 1344 O O . VAL A 1 171 ? 17.832 -3.130 -36.694 1.00 97.75 171 VAL A O 1
ATOM 1347 N N . ASP A 1 172 ? 18.401 -1.448 -35.324 1.00 97.94 172 ASP A N 1
ATOM 1348 C CA . ASP A 1 172 ? 19.791 -1.877 -35.164 1.00 97.94 172 ASP A CA 1
ATOM 1349 C C . ASP A 1 172 ? 19.908 -3.244 -34.474 1.00 97.94 172 ASP A C 1
ATOM 1351 O O . ASP A 1 172 ? 20.720 -4.068 -34.899 1.00 97.94 172 ASP A O 1
ATOM 1355 N N . ASP A 1 173 ? 19.079 -3.518 -33.466 1.00 96.56 173 ASP A N 1
ATOM 1356 C CA . ASP A 1 173 ? 19.044 -4.820 -32.799 1.00 96.56 173 ASP A CA 1
ATOM 1357 C C . ASP A 1 173 ? 18.553 -5.937 -33.733 1.00 96.56 173 ASP A C 1
ATOM 1359 O O . ASP A 1 173 ? 19.191 -6.982 -33.833 1.00 96.56 173 ASP A O 1
ATOM 1363 N N . VAL A 1 174 ? 17.503 -5.682 -34.527 1.00 94.94 174 VAL A N 1
ATOM 1364 C CA . VAL A 1 174 ? 17.023 -6.620 -35.564 1.00 94.94 174 VAL A CA 1
ATOM 1365 C C . VAL A 1 174 ? 18.106 -6.929 -36.606 1.00 94.94 174 VAL A C 1
ATOM 1367 O O . VAL A 1 174 ? 18.148 -8.032 -37.149 1.00 94.94 174 VAL A O 1
ATOM 1370 N N . LEU A 1 175 ? 19.003 -5.979 -36.882 1.00 96.81 175 LEU A N 1
ATOM 1371 C CA . LEU A 1 175 ? 20.159 -6.173 -37.763 1.00 96.81 175 LEU A CA 1
ATOM 1372 C C . LEU A 1 175 ? 21.347 -6.873 -37.072 1.00 96.81 175 LEU A C 1
ATOM 1374 O O . LEU A 1 175 ? 22.417 -6.974 -37.672 1.00 96.81 175 LEU A O 1
ATOM 1378 N N . GLY A 1 176 ? 21.185 -7.341 -35.831 1.00 95.00 176 GLY A N 1
ATOM 1379 C CA . GLY A 1 176 ? 22.209 -8.054 -35.066 1.00 95.00 176 GLY A CA 1
ATOM 1380 C C . GLY A 1 176 ? 23.323 -7.159 -34.524 1.00 95.00 176 GLY A C 1
ATOM 1381 O O . GLY A 1 176 ? 24.407 -7.648 -34.216 1.00 95.00 176 GLY A O 1
ATOM 1382 N N . LYS A 1 177 ? 23.104 -5.839 -34.443 1.00 97.00 177 LYS A N 1
ATOM 1383 C CA . LYS A 1 177 ? 24.117 -4.907 -33.918 1.00 97.00 177 LYS A CA 1
ATOM 1384 C C . LYS A 1 177 ? 24.120 -4.813 -32.395 1.00 97.00 177 LYS A C 1
ATOM 1386 O O . LYS A 1 177 ? 25.092 -4.294 -31.857 1.00 97.00 177 LYS A O 1
ATOM 1391 N N . HIS A 1 178 ? 23.044 -5.258 -31.741 1.00 94.38 178 HIS A N 1
ATOM 1392 C CA . HIS A 1 178 ? 22.880 -5.291 -30.284 1.00 94.38 178 HIS A CA 1
ATOM 1393 C C . HIS A 1 178 ? 23.299 -3.979 -29.602 1.00 94.38 178 HIS A C 1
ATOM 1395 O O . HIS A 1 178 ? 24.310 -3.920 -28.901 1.00 94.38 178 HIS A O 1
ATOM 1401 N N . PRO A 1 179 ? 22.574 -2.870 -29.847 1.00 97.12 179 PRO A N 1
ATOM 1402 C CA . PRO A 1 179 ? 22.936 -1.597 -29.250 1.00 97.12 179 PRO A CA 1
ATOM 1403 C C . PRO A 1 179 ? 22.885 -1.678 -27.720 1.00 97.12 179 PRO A C 1
ATOM 1405 O O . PRO A 1 179 ? 21.958 -2.232 -27.140 1.00 97.12 179 PRO A O 1
ATOM 1408 N N . VAL A 1 180 ? 23.830 -1.020 -27.045 1.00 96.69 180 VAL A N 1
ATOM 1409 C CA . VAL A 1 180 ? 23.957 -1.064 -25.572 1.00 96.69 180 VAL A CA 1
ATOM 1410 C C . VAL A 1 180 ? 22.643 -0.745 -24.843 1.00 96.69 180 VAL A C 1
ATOM 1412 O O . VAL A 1 180 ? 22.394 -1.272 -23.760 1.00 96.69 180 VAL A O 1
ATOM 1415 N N . TYR A 1 181 ? 21.793 0.099 -25.438 1.00 97.19 181 TYR A N 1
ATOM 1416 C CA . TYR A 1 181 ? 20.502 0.483 -24.873 1.00 97.19 181 TYR A CA 1
ATOM 1417 C C . TYR A 1 181 ? 19.499 -0.674 -24.754 1.00 97.19 181 TYR A C 1
ATOM 1419 O O . TYR A 1 181 ? 18.607 -0.546 -23.923 1.00 97.19 181 TYR A O 1
ATOM 1427 N N . VAL A 1 182 ? 19.622 -1.760 -25.529 1.00 97.38 182 VAL A N 1
ATOM 1428 C CA . VAL A 1 182 ? 18.767 -2.958 -25.390 1.00 97.38 182 VAL A CA 1
ATOM 1429 C C . VAL A 1 182 ? 19.412 -4.046 -24.529 1.00 97.38 182 VAL A C 1
ATOM 1431 O O . VAL A 1 182 ? 18.718 -4.913 -24.017 1.00 97.38 182 VAL A O 1
ATOM 1434 N N . GLU A 1 183 ? 20.732 -4.017 -24.341 1.00 96.56 183 GLU A N 1
ATOM 1435 C CA . GLU A 1 183 ? 21.450 -5.094 -23.647 1.00 96.56 183 GLU A CA 1
ATOM 1436 C C . GLU A 1 183 ? 21.452 -4.932 -22.125 1.00 96.56 183 GLU A C 1
ATOM 1438 O O . GLU A 1 183 ? 21.389 -5.913 -21.381 1.00 96.56 183 GLU A O 1
ATOM 1443 N N . LYS A 1 184 ? 21.581 -3.689 -21.643 1.00 97.06 184 LYS A N 1
ATOM 1444 C CA . LYS A 1 184 ? 21.680 -3.387 -20.211 1.00 97.06 184 LYS A CA 1
ATOM 1445 C C . LYS A 1 184 ? 21.229 -1.973 -19.876 1.00 97.06 184 LYS A C 1
ATOM 1447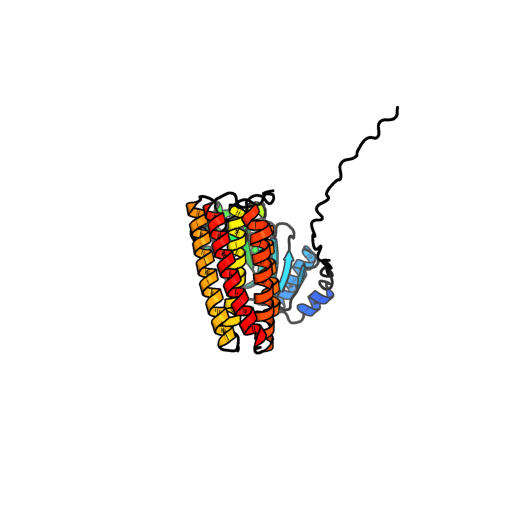 O O . LYS A 1 184 ? 21.248 -1.072 -20.714 1.00 97.06 184 LYS A O 1
ATOM 1452 N N . LEU A 1 185 ? 20.899 -1.752 -18.605 1.00 98.31 185 LEU A N 1
ATOM 1453 C CA . LEU A 1 185 ? 20.706 -0.398 -18.097 1.00 98.31 185 LEU A CA 1
ATOM 1454 C C . LEU A 1 185 ? 22.025 0.384 -18.186 1.00 98.31 185 LEU A C 1
ATOM 1456 O O . LEU A 1 185 ? 23.083 -0.093 -17.777 1.00 98.31 185 LEU A O 1
ATOM 1460 N N . THR A 1 186 ? 21.967 1.604 -18.713 1.00 97.75 186 THR A N 1
ATOM 1461 C CA . THR A 1 186 ? 23.116 2.516 -18.829 1.00 97.75 186 THR A CA 1
ATOM 1462 C C . THR A 1 186 ? 23.295 3.385 -17.583 1.00 97.75 186 THR A C 1
ATOM 1464 O O . THR A 1 186 ? 24.019 4.380 -17.607 1.00 97.75 186 THR A O 1
ATOM 1467 N N . PHE A 1 187 ? 22.580 3.059 -16.510 1.00 97.50 187 PHE A N 1
ATOM 1468 C CA . PHE A 1 187 ? 22.594 3.745 -15.229 1.00 97.50 187 PHE A CA 1
ATOM 1469 C C . PHE A 1 187 ? 22.301 2.743 -14.111 1.00 97.50 187 PHE A C 1
ATOM 1471 O O . PHE A 1 187 ? 21.618 1.746 -14.329 1.00 97.50 187 PHE A O 1
ATOM 1478 N N . GLU A 1 188 ? 22.770 3.051 -12.907 1.00 96.44 188 GLU A N 1
ATOM 1479 C CA . GLU A 1 188 ? 22.405 2.300 -11.707 1.00 96.44 188 GLU A CA 1
ATOM 1480 C C . GLU A 1 188 ? 21.052 2.797 -11.175 1.00 96.44 188 GLU A C 1
ATOM 1482 O O . GLU A 1 188 ? 20.902 4.005 -10.932 1.00 96.44 188 GLU A O 1
ATOM 1487 N N . PRO A 1 189 ? 20.056 1.913 -10.981 1.00 95.81 189 PRO A N 1
ATOM 1488 C CA . PRO A 1 189 ? 18.820 2.269 -10.298 1.00 95.81 189 PRO A CA 1
ATOM 1489 C C . PRO A 1 189 ? 19.058 2.826 -8.889 1.00 95.81 189 PRO A C 1
ATOM 1491 O O . PRO A 1 189 ? 20.102 2.630 -8.263 1.00 95.81 189 PRO A O 1
ATOM 1494 N N . HIS A 1 190 ? 18.067 3.537 -8.356 1.00 95.25 190 HIS A N 1
ATOM 1495 C CA . HIS A 1 190 ? 18.135 4.021 -6.982 1.00 95.25 190 HIS A CA 1
ATOM 1496 C C . HIS A 1 190 ? 18.070 2.846 -5.995 1.00 95.25 190 HIS A C 1
ATOM 1498 O O . HIS A 1 190 ? 17.540 1.782 -6.292 1.00 95.25 190 HIS A O 1
ATOM 1504 N N . THR A 1 191 ? 18.549 3.050 -4.769 1.00 90.75 191 THR A N 1
ATOM 1505 C CA . THR A 1 191 ? 18.251 2.113 -3.676 1.00 90.75 191 THR A CA 1
ATOM 1506 C C . THR A 1 191 ? 16.815 2.312 -3.198 1.00 90.75 191 THR A C 1
ATOM 1508 O O . THR A 1 191 ? 16.271 3.408 -3.338 1.00 90.75 191 THR A O 1
ATOM 1511 N N . MET A 1 192 ? 16.218 1.307 -2.547 1.00 84.94 192 MET A N 1
ATOM 1512 C CA . MET A 1 192 ? 14.888 1.431 -1.927 1.00 84.94 192 MET A CA 1
ATOM 1513 C C . MET A 1 192 ? 14.764 2.701 -1.066 1.00 84.94 192 MET A C 1
ATOM 1515 O O . MET A 1 192 ? 13.813 3.463 -1.217 1.00 84.94 192 MET A O 1
ATOM 1519 N N . ALA A 1 193 ? 15.773 2.977 -0.233 1.00 82.88 193 ALA A N 1
ATOM 1520 C CA . ALA A 1 193 ? 15.802 4.148 0.644 1.00 82.88 193 ALA A CA 1
ATOM 1521 C C . ALA A 1 193 ? 15.835 5.491 -0.111 1.00 82.88 193 ALA A C 1
ATOM 1523 O O . ALA A 1 193 ? 15.340 6.488 0.401 1.00 82.88 193 ALA A O 1
ATOM 1524 N N . LYS A 1 194 ? 16.419 5.535 -1.316 1.00 86.19 194 LYS A N 1
ATOM 1525 C CA . LYS A 1 194 ? 16.477 6.745 -2.158 1.00 86.19 194 LYS A CA 1
ATOM 1526 C C . LYS A 1 194 ? 15.289 6.867 -3.115 1.00 86.19 194 LYS A C 1
ATOM 1528 O O . LYS A 1 194 ? 15.001 7.961 -3.598 1.00 86.19 194 LYS A O 1
ATOM 1533 N N . ALA A 1 195 ? 14.662 5.744 -3.451 1.00 85.56 195 ALA A N 1
ATOM 1534 C CA . ALA A 1 195 ? 13.574 5.678 -4.412 1.00 85.56 195 ALA A CA 1
ATOM 1535 C C . ALA A 1 195 ? 12.224 6.055 -3.791 1.00 85.56 195 ALA A C 1
ATOM 1537 O O . ALA A 1 195 ? 11.398 6.661 -4.467 1.00 85.56 195 ALA A O 1
ATOM 1538 N N . ALA A 1 196 ? 12.010 5.701 -2.522 1.00 78.31 196 ALA A N 1
ATOM 1539 C CA . ALA A 1 196 ? 10.744 5.932 -1.843 1.00 78.31 196 ALA A CA 1
ATOM 1540 C C . ALA A 1 196 ? 10.464 7.431 -1.658 1.00 78.31 196 ALA A C 1
ATOM 1542 O O . ALA A 1 196 ? 11.262 8.164 -1.070 1.00 78.31 196 ALA A O 1
ATOM 1543 N N . PHE A 1 197 ? 9.294 7.872 -2.118 1.00 81.19 197 PHE A N 1
ATOM 1544 C CA . PHE A 1 197 ? 8.743 9.186 -1.813 1.00 81.19 197 PHE A CA 1
ATOM 1545 C C . PHE A 1 197 ? 7.411 8.992 -1.093 1.00 81.19 197 PHE A C 1
ATOM 1547 O O . PHE A 1 197 ? 6.361 8.893 -1.722 1.00 81.19 197 PHE A O 1
ATOM 1554 N N . ALA A 1 198 ? 7.461 8.878 0.233 1.00 79.12 198 ALA A N 1
ATOM 1555 C CA . ALA A 1 198 ? 6.249 8.760 1.030 1.00 79.12 198 ALA A CA 1
ATOM 1556 C C . ALA A 1 198 ? 5.474 10.086 1.013 1.00 79.12 198 ALA A C 1
ATOM 1558 O O . ALA A 1 198 ? 6.055 11.156 1.224 1.00 79.12 198 ALA A O 1
ATOM 1559 N N . ASP A 1 199 ? 4.165 10.006 0.781 1.00 82.44 199 ASP A N 1
ATOM 1560 C CA . ASP A 1 199 ? 3.281 11.160 0.908 1.00 82.44 199 ASP A CA 1
ATOM 1561 C C . ASP A 1 199 ? 3.213 11.655 2.354 1.00 82.44 199 ASP A C 1
ATOM 1563 O O . ASP A 1 199 ? 3.545 10.950 3.312 1.00 82.44 199 ASP A O 1
ATOM 1567 N N . LYS A 1 200 ? 2.779 12.907 2.505 1.00 85.44 200 LYS A N 1
ATOM 1568 C CA . LYS A 1 200 ? 2.608 13.548 3.808 1.00 85.44 200 LYS A CA 1
ATOM 1569 C C . LYS A 1 200 ? 1.123 13.645 4.154 1.00 85.44 200 LYS A C 1
ATOM 1571 O O . LYS A 1 200 ? 0.335 14.010 3.279 1.00 85.44 200 LYS A O 1
ATOM 1576 N N . PRO A 1 201 ? 0.732 13.381 5.413 1.00 90.00 201 PRO A N 1
ATOM 1577 C CA . PRO A 1 201 ? -0.637 13.601 5.856 1.00 90.00 201 PRO A CA 1
ATOM 1578 C C . PRO A 1 201 ? -1.069 15.057 5.647 1.00 90.00 201 PRO A C 1
ATOM 1580 O O . PRO A 1 201 ? -0.311 15.981 5.945 1.00 90.00 201 PRO A O 1
ATOM 1583 N N . ILE A 1 202 ? -2.300 15.257 5.169 1.00 92.56 202 ILE A N 1
ATOM 1584 C CA . ILE A 1 202 ? -2.893 16.593 4.986 1.00 92.56 202 ILE A CA 1
ATOM 1585 C C . ILE A 1 202 ? -3.900 16.957 6.077 1.00 92.56 202 ILE A C 1
ATOM 1587 O O . ILE A 1 202 ? -4.200 18.137 6.251 1.00 92.56 202 ILE A O 1
ATOM 1591 N N . ILE A 1 203 ? -4.436 15.970 6.808 1.00 91.31 203 ILE A N 1
ATOM 1592 C CA . ILE A 1 203 ? -5.401 16.250 7.871 1.00 91.31 203 ILE A CA 1
ATOM 1593 C C . ILE A 1 203 ? -4.624 16.893 9.032 1.00 91.31 203 ILE A C 1
ATOM 1595 O O . ILE A 1 203 ? -3.679 16.279 9.547 1.00 91.31 203 ILE A O 1
ATOM 1599 N N . PRO A 1 204 ? -4.973 18.125 9.444 1.00 92.06 204 PRO A N 1
ATOM 1600 C CA . PRO A 1 204 ? -4.252 18.822 10.499 1.00 92.06 204 PRO A CA 1
ATOM 1601 C C . PRO A 1 204 ? -4.219 17.993 11.795 1.00 92.06 204 PRO A C 1
ATOM 1603 O O . PRO A 1 204 ? -5.255 17.537 12.267 1.00 92.06 204 PRO A O 1
ATOM 1606 N N . GLY A 1 205 ? -3.022 17.785 12.355 1.00 92.38 205 GLY A N 1
ATOM 1607 C CA . GLY A 1 205 ? -2.832 17.013 13.590 1.00 92.38 205 GLY A CA 1
ATOM 1608 C C . GLY A 1 205 ? -2.735 15.499 13.394 1.00 92.38 205 GLY A C 1
ATOM 1609 O O . GLY A 1 205 ? -2.719 14.777 14.384 1.00 92.38 205 GLY A O 1
ATOM 1610 N N . SER A 1 206 ? -2.662 15.016 12.148 1.00 94.31 206 SER A N 1
ATOM 1611 C CA . SER A 1 206 ? -2.496 13.581 11.871 1.00 94.31 206 SER A CA 1
ATOM 1612 C C . SER A 1 206 ? -1.198 13.025 12.437 1.00 94.31 206 SER A C 1
ATOM 1614 O O . SER A 1 206 ? -0.196 13.751 12.471 1.00 94.31 206 SER A O 1
ATOM 1616 N N . PRO A 1 207 ? -1.179 11.725 12.778 1.00 93.38 207 PRO A N 1
ATOM 1617 C CA . PRO A 1 207 ? 0.060 11.023 13.042 1.00 93.38 207 PRO A CA 1
ATOM 1618 C C . PRO A 1 207 ? 1.040 11.109 11.875 1.00 93.38 207 PRO A C 1
ATOM 1620 O O . PRO A 1 207 ? 0.658 11.043 10.705 1.00 93.38 207 PRO A O 1
ATOM 1623 N N . ILE A 1 208 ? 2.319 11.241 12.211 1.00 91.62 208 ILE A N 1
ATOM 1624 C CA . ILE A 1 208 ? 3.437 11.097 11.279 1.00 91.62 208 ILE A CA 1
ATOM 1625 C C . ILE A 1 208 ? 4.239 9.850 11.640 1.00 91.62 208 ILE A C 1
ATOM 1627 O O . ILE A 1 208 ? 4.340 9.491 12.811 1.00 91.62 208 ILE A O 1
ATOM 1631 N N . ARG A 1 209 ? 4.852 9.199 10.651 1.00 87.38 209 ARG A N 1
ATOM 1632 C CA . ARG A 1 209 ? 5.749 8.064 10.910 1.00 87.38 209 ARG A CA 1
ATOM 1633 C C . ARG A 1 209 ? 7.032 8.542 11.581 1.00 87.38 209 ARG A C 1
ATOM 1635 O O . ARG A 1 209 ? 7.566 9.588 11.210 1.00 87.38 209 ARG A O 1
ATOM 1642 N N . SER A 1 210 ? 7.553 7.769 12.531 1.00 82.06 210 SER A N 1
ATOM 1643 C CA . SER A 1 210 ? 8.856 8.068 13.125 1.00 82.06 210 SER A CA 1
ATOM 1644 C C . SER A 1 210 ? 9.980 7.943 12.081 1.00 82.06 210 SER A C 1
ATOM 1646 O O . SER A 1 210 ? 10.084 6.957 11.356 1.00 82.06 210 SER A O 1
ATOM 1648 N N . GLU A 1 211 ? 10.848 8.957 11.986 1.00 67.12 211 GLU A N 1
ATOM 1649 C CA . GLU A 1 211 ? 11.966 8.963 11.021 1.00 67.12 211 GLU A CA 1
ATOM 1650 C C . GLU A 1 211 ? 13.130 8.040 11.437 1.00 67.12 211 GLU A C 1
ATOM 1652 O O . GLU A 1 211 ? 14.018 7.745 10.638 1.00 67.12 211 GLU A O 1
ATOM 1657 N N . LYS A 1 212 ? 13.153 7.585 12.698 1.00 56.31 212 LYS A N 1
ATOM 1658 C CA . LYS A 1 212 ? 14.178 6.700 13.270 1.00 56.31 212 LYS A CA 1
ATOM 1659 C C . LYS A 1 212 ? 13.500 5.691 14.192 1.00 56.31 212 LYS A C 1
ATOM 1661 O O . LYS A 1 212 ? 12.862 6.092 15.161 1.00 56.31 212 LYS A O 1
ATOM 1666 N N . GLY A 1 213 ? 13.671 4.400 13.912 1.00 49.44 213 GLY A N 1
ATOM 1667 C CA . GLY A 1 213 ? 13.032 3.277 14.614 1.00 49.44 213 GLY A CA 1
ATOM 1668 C C . GLY A 1 213 ? 13.409 3.067 16.090 1.00 49.44 213 GLY A C 1
ATOM 1669 O O . GLY A 1 213 ? 13.231 1.962 16.577 1.00 49.44 213 GLY A O 1
ATOM 1670 N N . ASP A 1 214 ? 13.903 4.088 16.798 1.00 47.78 214 ASP A N 1
ATOM 1671 C CA . ASP A 1 214 ? 14.432 3.997 18.167 1.00 47.78 214 ASP A CA 1
ATOM 1672 C C . ASP A 1 214 ? 14.100 5.246 19.016 1.00 47.78 214 ASP A C 1
ATOM 1674 O O . ASP A 1 214 ? 14.975 5.845 19.651 1.00 47.78 214 ASP A O 1
ATOM 1678 N N . VAL A 1 215 ? 12.837 5.684 19.070 1.00 52.28 215 VAL A N 1
ATOM 1679 C CA . VAL A 1 215 ? 12.439 6.639 20.123 1.00 52.28 215 VAL A CA 1
ATOM 1680 C C . VAL A 1 215 ? 12.181 5.850 21.405 1.00 52.28 215 VAL A C 1
ATOM 1682 O O . VAL A 1 215 ? 11.139 5.240 21.597 1.00 52.28 215 VAL A O 1
ATOM 1685 N N . LYS A 1 216 ? 13.191 5.827 22.276 1.00 49.81 216 LYS A N 1
ATOM 1686 C CA . LYS A 1 216 ? 13.296 4.954 23.456 1.00 49.81 216 LYS A CA 1
ATOM 1687 C C . LYS A 1 216 ? 12.465 5.392 24.679 1.00 49.81 216 LYS A C 1
ATOM 1689 O O . LYS A 1 216 ? 12.793 4.997 25.795 1.00 49.81 216 LYS A O 1
ATOM 1694 N N . ALA A 1 217 ? 11.425 6.211 24.518 1.00 53.69 217 ALA A N 1
ATOM 1695 C CA . ALA A 1 217 ? 10.535 6.575 25.623 1.00 53.69 217 ALA A CA 1
ATOM 1696 C C . ALA A 1 217 ? 9.155 7.022 25.130 1.00 53.69 217 ALA A C 1
ATOM 1698 O O . ALA A 1 217 ? 9.064 7.924 24.296 1.00 53.69 217 ALA A O 1
ATOM 1699 N N . MET A 1 218 ? 8.112 6.459 25.745 1.00 68.56 218 MET A N 1
ATOM 1700 C CA . MET A 1 218 ? 6.725 6.869 25.558 1.00 68.56 218 MET A CA 1
ATOM 1701 C C . MET A 1 218 ? 6.535 8.298 26.058 1.00 68.56 218 MET A C 1
ATOM 1703 O O . MET A 1 218 ? 6.558 8.572 27.258 1.00 68.56 218 MET A O 1
ATOM 1707 N N . GLY A 1 219 ? 6.456 9.226 25.109 1.00 86.75 219 GLY A N 1
ATOM 1708 C CA . GLY A 1 219 ? 6.185 10.641 25.342 1.00 86.75 219 GLY A CA 1
ATOM 1709 C C . GLY A 1 219 ? 4.814 11.033 24.806 1.00 86.75 219 GLY A C 1
ATOM 1710 O O . GLY A 1 219 ? 4.169 10.255 24.106 1.00 86.75 219 GLY A O 1
ATOM 1711 N N . ASP A 1 220 ? 4.393 12.266 25.088 1.00 94.50 220 ASP A N 1
ATOM 1712 C CA . ASP A 1 220 ? 3.069 12.783 24.714 1.00 94.50 220 ASP A CA 1
ATOM 1713 C C . ASP A 1 220 ? 2.717 12.539 23.228 1.00 94.50 220 ASP A C 1
ATOM 1715 O O . ASP A 1 220 ? 1.576 12.230 22.912 1.00 94.50 220 ASP A O 1
ATOM 1719 N N . ALA A 1 221 ? 3.696 12.615 22.318 1.00 94.69 221 ALA A N 1
ATOM 1720 C CA . ALA A 1 221 ? 3.518 12.337 20.889 1.00 94.69 221 ALA A CA 1
ATOM 1721 C C . ALA A 1 221 ? 3.120 10.879 20.582 1.00 94.69 221 ALA A C 1
ATOM 1723 O O . ALA A 1 221 ? 2.268 10.634 19.731 1.00 94.69 221 ALA A O 1
ATOM 1724 N N . GLU A 1 222 ? 3.726 9.907 21.264 1.00 94.19 222 GLU A N 1
ATOM 1725 C CA . GLU A 1 222 ? 3.389 8.490 21.098 1.00 94.19 222 GLU A CA 1
ATOM 1726 C C . GLU A 1 222 ? 2.049 8.175 21.776 1.00 94.19 222 GLU A C 1
ATOM 1728 O O . GLU A 1 222 ? 1.224 7.472 21.205 1.00 94.19 222 GLU A O 1
ATOM 1733 N N . VAL A 1 223 ? 1.775 8.776 22.941 1.00 96.88 223 VAL A N 1
ATOM 1734 C CA . VAL A 1 223 ? 0.477 8.659 23.630 1.00 96.88 223 VAL A CA 1
ATOM 1735 C C . VAL A 1 223 ? -0.673 9.148 22.747 1.00 96.88 223 VAL A C 1
ATOM 1737 O O . VAL A 1 223 ? -1.673 8.448 22.602 1.00 96.88 223 VAL A O 1
ATOM 1740 N N . LEU A 1 224 ? -0.534 10.325 22.126 1.00 97.69 224 LEU A N 1
ATOM 1741 C CA . LEU A 1 224 ? -1.524 10.840 21.176 1.00 97.69 224 LEU A CA 1
ATOM 1742 C C . LEU A 1 224 ? -1.753 9.853 20.022 1.00 97.69 224 LEU A C 1
ATOM 1744 O O . LEU A 1 224 ? -2.895 9.602 19.646 1.00 97.69 224 LEU A O 1
ATOM 1748 N N . ALA A 1 225 ? -0.677 9.279 19.478 1.00 96.75 225 ALA A N 1
ATOM 1749 C CA . ALA A 1 225 ? -0.761 8.335 18.370 1.00 96.75 225 ALA A CA 1
ATOM 1750 C C . ALA A 1 225 ? -1.409 7.002 18.779 1.00 96.75 225 ALA A C 1
ATOM 1752 O O . ALA A 1 225 ? -2.178 6.452 17.998 1.00 96.75 225 ALA A O 1
ATOM 1753 N N . PHE A 1 226 ? -1.187 6.524 20.008 1.00 97.31 226 PHE A N 1
ATOM 1754 C CA . PHE A 1 226 ? -1.869 5.349 20.562 1.00 97.31 226 PHE A CA 1
ATOM 1755 C C . PHE A 1 226 ? -3.383 5.536 20.661 1.00 97.31 226 PHE A C 1
ATOM 1757 O O . PHE A 1 226 ? -4.135 4.642 20.270 1.00 97.31 226 PHE A O 1
ATOM 1764 N N . VAL A 1 227 ? -3.839 6.691 21.157 1.00 98.06 227 VAL A N 1
ATOM 1765 C CA . VAL A 1 227 ? -5.279 6.986 21.238 1.00 98.06 227 VAL A CA 1
ATOM 1766 C C . VAL A 1 227 ? -5.881 7.045 19.834 1.00 98.06 227 VAL A C 1
ATOM 1768 O O . VAL A 1 227 ? -6.876 6.377 19.576 1.00 98.06 227 VAL A O 1
ATOM 1771 N N . ILE A 1 228 ? -5.224 7.743 18.900 1.00 98.31 228 ILE A N 1
ATOM 1772 C CA . ILE A 1 228 ? -5.667 7.829 17.500 1.00 98.31 228 ILE A CA 1
ATOM 1773 C C . ILE A 1 228 ? -5.722 6.441 16.840 1.00 98.31 228 ILE A C 1
ATOM 1775 O O . ILE A 1 228 ? -6.703 6.130 16.175 1.00 98.31 228 ILE A O 1
ATOM 1779 N N . ALA A 1 229 ? -4.706 5.597 17.041 1.00 98.12 229 ALA A N 1
ATOM 1780 C CA . ALA A 1 229 ? -4.663 4.235 16.506 1.00 98.12 229 ALA A CA 1
ATOM 1781 C C . ALA A 1 229 ? -5.760 3.331 17.089 1.00 98.12 229 ALA A C 1
ATOM 1783 O O . ALA A 1 229 ? -6.293 2.472 16.390 1.00 98.12 229 ALA A O 1
ATOM 1784 N N . THR A 1 230 ? -6.095 3.521 18.367 1.00 98.12 230 THR A N 1
ATOM 1785 C CA . THR A 1 230 ? -7.203 2.812 19.019 1.00 98.12 230 THR A CA 1
ATOM 1786 C C . THR A 1 230 ? -8.535 3.238 18.407 1.00 98.12 230 THR A C 1
ATOM 1788 O O . THR A 1 230 ? -9.312 2.380 17.998 1.00 98.12 230 THR A O 1
ATOM 1791 N N . ASP A 1 231 ? -8.765 4.547 18.268 1.00 98.50 231 ASP A N 1
ATOM 1792 C CA . ASP A 1 231 ? -9.977 5.084 17.643 1.00 98.50 231 ASP A CA 1
ATOM 1793 C C . ASP A 1 231 ? -10.122 4.624 16.181 1.00 98.50 231 ASP A C 1
ATOM 1795 O O . ASP A 1 231 ? -11.217 4.242 15.777 1.00 98.50 231 ASP A O 1
ATOM 1799 N N . ASP A 1 232 ? -9.031 4.593 15.402 1.00 98.38 232 ASP A N 1
ATOM 1800 C CA . ASP A 1 232 ? -9.021 4.057 14.030 1.00 98.38 232 ASP A CA 1
ATOM 1801 C C . ASP A 1 232 ? -9.534 2.607 13.988 1.00 98.38 232 ASP A C 1
ATOM 1803 O O . ASP A 1 232 ? -10.387 2.261 13.166 1.00 98.38 232 ASP A O 1
ATOM 1807 N N . ASN A 1 233 ? -9.030 1.753 14.885 1.00 98.31 233 ASN A N 1
ATOM 1808 C CA . ASN A 1 233 ? -9.421 0.346 14.958 1.00 98.31 233 ASN A CA 1
ATOM 1809 C C . ASN A 1 233 ? -10.912 0.182 15.310 1.00 98.31 233 ASN A C 1
ATOM 1811 O O . ASN A 1 233 ? -11.607 -0.612 14.672 1.00 98.31 233 ASN A O 1
ATOM 1815 N N . GLU A 1 234 ? -11.410 0.947 16.286 1.00 98.31 234 GLU A N 1
ATOM 1816 C CA . GLU A 1 234 ? -12.818 0.919 16.708 1.00 98.31 234 GLU A CA 1
ATOM 1817 C C . GLU A 1 234 ? -13.748 1.439 15.602 1.00 98.31 234 GLU A C 1
ATOM 1819 O O . GLU A 1 234 ? -14.774 0.824 15.304 1.00 98.31 234 GLU A O 1
ATOM 1824 N N . VAL A 1 235 ? -13.360 2.516 14.907 1.00 98.62 235 VAL A N 1
ATOM 1825 C CA . VAL A 1 235 ? -14.098 3.044 13.748 1.00 98.62 235 VAL A CA 1
ATOM 1826 C C . VAL A 1 235 ? -14.181 2.008 12.625 1.00 98.62 235 VAL A C 1
ATOM 1828 O O . VAL A 1 235 ? -15.258 1.822 12.055 1.00 98.62 235 VAL A O 1
ATOM 1831 N N . LEU A 1 236 ? -13.089 1.299 12.315 1.00 98.62 236 LEU A N 1
ATOM 1832 C CA . LEU A 1 236 ? -13.086 0.249 11.289 1.00 98.62 236 LEU A CA 1
ATOM 1833 C C . LEU A 1 236 ? -13.995 -0.930 11.667 1.00 98.62 236 LEU A C 1
ATOM 1835 O O . LEU A 1 236 ? -14.789 -1.377 10.834 1.00 98.62 236 LEU A O 1
ATOM 1839 N N . ALA A 1 237 ? -13.926 -1.407 12.913 1.00 98.56 237 ALA A N 1
ATOM 1840 C CA . ALA A 1 237 ? -14.776 -2.496 13.393 1.00 98.56 237 ALA A CA 1
ATOM 1841 C C . ALA A 1 237 ? -16.263 -2.103 13.398 1.00 98.56 237 ALA A C 1
ATOM 1843 O O . ALA A 1 237 ? -17.115 -2.846 12.905 1.00 98.56 237 ALA A O 1
ATOM 1844 N N . ALA A 1 238 ? -16.574 -0.901 13.881 1.00 98.75 238 ALA A N 1
ATOM 1845 C CA . ALA A 1 238 ? -17.918 -0.345 13.881 1.00 98.75 238 ALA A CA 1
ATOM 1846 C C . ALA A 1 238 ? -18.472 -0.116 12.464 1.00 98.75 238 ALA A C 1
ATOM 1848 O O . ALA A 1 238 ? -19.653 -0.360 12.204 1.00 98.75 238 ALA A O 1
ATOM 1849 N N . ALA A 1 239 ? -17.639 0.339 11.524 1.00 98.62 239 ALA A N 1
ATOM 1850 C CA . ALA A 1 239 ? -18.025 0.495 10.124 1.00 98.62 239 ALA A CA 1
ATOM 1851 C C . ALA A 1 239 ? -18.315 -0.852 9.450 1.00 98.62 239 ALA A C 1
ATOM 1853 O O . ALA A 1 239 ? -19.215 -0.926 8.613 1.00 98.62 239 ALA A O 1
ATOM 1854 N N . GLU A 1 240 ? -17.593 -1.917 9.808 1.00 98.44 240 GLU A N 1
ATOM 1855 C CA . GLU A 1 240 ? -17.882 -3.262 9.310 1.00 98.44 240 GLU A CA 1
ATOM 1856 C C . GLU A 1 240 ? -19.194 -3.810 9.880 1.00 98.44 240 GLU A C 1
ATOM 1858 O O . GLU A 1 240 ? -20.038 -4.269 9.111 1.00 98.44 240 GLU A O 1
ATOM 1863 N N . ALA A 1 241 ? -19.431 -3.673 11.190 1.00 98.56 241 ALA A N 1
ATOM 1864 C CA . ALA A 1 241 ? -20.679 -4.098 11.830 1.00 98.56 241 ALA A CA 1
ATOM 1865 C C . ALA A 1 241 ? -21.923 -3.446 11.201 1.00 98.56 241 ALA A C 1
ATOM 1867 O O . ALA A 1 241 ? -22.948 -4.096 11.001 1.00 98.56 241 ALA A O 1
ATOM 1868 N N . GLN A 1 242 ? -21.833 -2.177 10.794 1.00 98.38 242 GLN A N 1
ATOM 1869 C CA . GLN A 1 242 ? -22.942 -1.475 10.138 1.00 98.38 242 GLN A CA 1
ATOM 1870 C C . GLN A 1 242 ? -23.365 -2.080 8.787 1.00 98.38 242 GLN A C 1
ATOM 1872 O O . GLN A 1 242 ? -24.502 -1.853 8.361 1.00 98.38 242 GLN A O 1
ATOM 1877 N N . LYS A 1 243 ? -22.497 -2.853 8.122 1.00 97.50 243 LYS A N 1
ATOM 1878 C CA . LYS A 1 243 ? -22.794 -3.504 6.834 1.00 97.50 243 LYS A CA 1
ATOM 1879 C C . LYS A 1 243 ? -23.451 -4.877 6.986 1.00 97.50 243 LYS A C 1
ATOM 1881 O O . LYS A 1 243 ? -24.003 -5.371 6.009 1.00 97.50 243 LYS A O 1
ATOM 1886 N N . LYS A 1 244 ? -23.378 -5.487 8.171 1.00 97.75 244 LYS A N 1
ATOM 1887 C CA . LYS A 1 244 ? -23.875 -6.845 8.428 1.00 97.75 244 LYS A CA 1
ATOM 1888 C C . LYS A 1 244 ? -25.395 -6.890 8.588 1.00 97.75 244 LYS A C 1
ATOM 1890 O O . LYS A 1 244 ? -26.035 -5.861 8.876 1.00 97.75 244 LYS A O 1
ATOM 1895 N N . ASP A 1 245 ? -25.960 -8.084 8.419 1.00 96.44 245 ASP A N 1
ATOM 1896 C CA . ASP A 1 245 ? -27.372 -8.360 8.689 1.00 96.44 245 ASP A CA 1
ATOM 1897 C C . ASP A 1 245 ? -27.564 -8.713 10.168 1.00 96.44 245 ASP A C 1
ATOM 1899 O O . ASP A 1 245 ? -27.615 -9.872 10.565 1.00 96.44 245 ASP A O 1
ATOM 1903 N N . ILE A 1 246 ? -27.581 -7.678 11.006 1.00 97.19 246 ILE A N 1
ATOM 1904 C CA . ILE A 1 246 ? -27.600 -7.781 12.469 1.00 97.19 246 ILE A CA 1
ATOM 1905 C C . ILE A 1 246 ? -28.749 -6.973 13.071 1.00 97.19 246 ILE A C 1
ATOM 1907 O O . ILE A 1 246 ? -29.317 -6.082 12.427 1.00 97.19 246 ILE A O 1
ATOM 1911 N N . SER A 1 247 ? -29.059 -7.260 14.332 1.00 98.06 247 SER A N 1
ATOM 1912 C CA . SER A 1 247 ? -30.095 -6.614 15.127 1.00 98.06 247 SER A CA 1
ATOM 1913 C C . SER A 1 247 ? -29.933 -5.098 15.165 1.00 98.06 247 SER A C 1
ATOM 1915 O O . SER A 1 247 ? -28.837 -4.533 15.040 1.00 98.06 247 SER A O 1
ATOM 1917 N N . LYS A 1 248 ? -31.062 -4.410 15.347 1.00 97.94 248 LYS A N 1
ATOM 1918 C CA . LYS A 1 248 ? -31.091 -2.949 15.401 1.00 97.94 248 LYS A CA 1
ATOM 1919 C C . LYS A 1 248 ? -30.235 -2.433 16.558 1.00 97.94 248 LYS A C 1
ATOM 1921 O O . LYS A 1 248 ? -29.547 -1.431 16.401 1.00 97.94 248 LYS A O 1
ATOM 1926 N N . GLU A 1 249 ? -30.257 -3.136 17.681 1.00 98.19 249 GLU A N 1
ATOM 1927 C CA . GLU A 1 249 ? -29.534 -2.812 18.905 1.00 98.19 249 GLU A CA 1
ATOM 1928 C C . GLU A 1 249 ? -28.017 -2.819 18.667 1.00 98.19 249 GLU A C 1
ATOM 1930 O O . GLU A 1 249 ? -27.347 -1.822 18.937 1.00 98.19 249 GLU A O 1
ATOM 1935 N N . VAL A 1 250 ? -27.476 -3.891 18.073 1.00 98.62 250 VAL A N 1
ATOM 1936 C CA . VAL A 1 250 ? -26.036 -3.990 17.769 1.00 98.62 250 VAL A CA 1
ATOM 1937 C C . VAL A 1 250 ? -25.640 -2.989 16.679 1.00 98.62 250 VAL A C 1
ATOM 1939 O O . VAL A 1 250 ? -24.597 -2.339 16.773 1.00 98.62 250 VAL A O 1
ATOM 1942 N N . LYS A 1 251 ? -26.487 -2.796 15.659 1.00 98.62 251 LYS A N 1
ATOM 1943 C CA . LYS A 1 251 ? -26.238 -1.817 14.590 1.00 98.62 251 LYS A CA 1
ATOM 1944 C C . LYS A 1 251 ? -26.226 -0.376 15.110 1.00 98.62 251 LYS A C 1
ATOM 1946 O O . LYS A 1 251 ? -25.421 0.427 14.639 1.00 98.62 251 LYS A O 1
ATOM 1951 N N . ASP A 1 252 ? -27.089 -0.028 16.060 1.00 98.75 252 ASP A N 1
ATOM 1952 C CA . ASP A 1 252 ? -27.114 1.310 16.658 1.00 98.75 252 ASP A CA 1
ATOM 1953 C C . ASP A 1 252 ? -25.933 1.536 17.612 1.00 98.75 252 ASP A C 1
ATOM 1955 O O . ASP A 1 252 ? -25.344 2.619 17.586 1.00 98.75 252 ASP A O 1
ATOM 1959 N N . TYR A 1 253 ? -25.508 0.510 18.355 1.00 98.81 253 TYR A N 1
ATOM 1960 C CA . TYR A 1 253 ? -24.261 0.549 19.125 1.00 98.81 253 TYR A CA 1
ATOM 1961 C C . TYR A 1 253 ? -23.040 0.793 18.226 1.00 98.81 253 TYR A C 1
ATOM 1963 O O . TYR A 1 253 ? -22.254 1.704 18.481 1.00 98.81 253 TYR A O 1
ATOM 1971 N N . ALA A 1 254 ? -22.929 0.072 17.105 1.00 98.81 254 ALA A N 1
ATOM 1972 C CA . ALA A 1 254 ? -21.856 0.287 16.137 1.00 98.81 254 ALA A CA 1
ATOM 1973 C C . ALA A 1 254 ? -21.876 1.709 15.538 1.00 98.81 254 ALA A C 1
ATOM 1975 O O . ALA A 1 254 ? -20.833 2.340 15.378 1.00 98.81 254 ALA A O 1
ATOM 1976 N N . LYS A 1 255 ? -23.052 2.273 15.228 1.00 98.81 255 LYS A N 1
ATOM 1977 C CA . LYS A 1 255 ? -23.148 3.677 14.775 1.00 98.81 255 LYS A CA 1
ATOM 1978 C C . LYS A 1 255 ? -22.656 4.659 15.837 1.00 98.81 255 LYS A C 1
ATOM 1980 O O . LYS A 1 255 ? -21.985 5.632 15.487 1.00 98.81 255 LYS A O 1
ATOM 1985 N N . MET A 1 256 ? -23.006 4.417 17.101 1.00 98.75 256 MET A N 1
ATOM 1986 C CA . MET A 1 256 ? -22.554 5.230 18.227 1.00 98.75 256 MET A CA 1
ATOM 1987 C C . MET A 1 256 ? -21.026 5.191 18.331 1.00 98.75 256 MET A C 1
ATOM 1989 O O . MET A 1 256 ? -20.410 6.254 18.273 1.00 98.75 256 MET A O 1
ATOM 1993 N N . LEU A 1 257 ? -20.415 3.999 18.344 1.00 98.69 257 LEU A N 1
ATOM 1994 C CA . LEU A 1 257 ? -18.956 3.860 18.405 1.00 98.69 257 LEU A CA 1
ATOM 1995 C C . LEU A 1 257 ? -18.256 4.583 17.254 1.00 98.69 257 LEU A C 1
ATOM 1997 O O . LEU A 1 257 ? -17.367 5.395 17.494 1.00 98.69 257 LEU A O 1
ATOM 2001 N N . HIS A 1 258 ? -18.697 4.367 16.011 1.00 98.69 258 HIS A N 1
ATOM 2002 C CA . HIS A 1 258 ? -18.117 5.045 14.848 1.00 98.69 258 HIS A CA 1
ATOM 2003 C C . HIS A 1 258 ? -18.125 6.572 15.046 1.00 98.69 258 HIS A C 1
ATOM 2005 O O . HIS A 1 258 ? -17.107 7.242 14.863 1.00 98.69 258 HIS A O 1
ATOM 2011 N N . MET A 1 259 ? -19.260 7.140 15.464 1.00 98.62 259 MET A N 1
ATOM 2012 C CA . MET A 1 259 ? -19.374 8.583 15.661 1.00 98.62 259 MET A CA 1
ATOM 2013 C C . MET A 1 259 ? -18.512 9.093 16.822 1.00 98.62 259 MET A C 1
ATOM 2015 O O . MET A 1 259 ? -17.876 10.140 16.691 1.00 98.62 259 MET A O 1
ATOM 2019 N N . GLU A 1 260 ? -18.530 8.416 17.967 1.00 98.69 260 GLU A N 1
ATOM 2020 C CA . GLU A 1 260 ? -17.866 8.896 19.179 1.00 98.69 260 GLU A CA 1
ATOM 2021 C C . GLU A 1 260 ? -16.347 8.723 19.122 1.00 98.69 260 GLU A C 1
ATOM 2023 O O . GLU A 1 260 ? -15.634 9.678 19.437 1.00 98.69 260 GLU A O 1
ATOM 2028 N N . HIS A 1 261 ? -15.844 7.602 18.600 1.00 98.38 261 HIS A N 1
ATOM 2029 C CA . HIS A 1 261 ? -14.410 7.427 18.352 1.00 98.38 261 HIS A CA 1
ATOM 2030 C C . HIS A 1 261 ? -13.896 8.400 17.288 1.00 98.38 261 HIS A C 1
ATOM 2032 O O . HIS A 1 261 ? -12.874 9.049 17.498 1.00 98.38 261 HIS A O 1
ATOM 2038 N N . GLY A 1 262 ? -14.642 8.633 16.200 1.00 97.94 262 GLY A N 1
ATOM 2039 C CA . GLY A 1 262 ? -14.269 9.651 15.208 1.00 97.94 262 GLY A CA 1
ATOM 2040 C C . GLY A 1 262 ? -14.217 11.077 15.788 1.00 97.94 262 GLY A C 1
ATOM 2041 O O . GLY A 1 262 ? -13.352 11.880 15.426 1.00 97.94 262 GLY A O 1
ATOM 2042 N N . LYS A 1 263 ? -15.112 11.412 16.731 1.00 98.38 263 LYS A N 1
ATOM 2043 C CA . LYS A 1 263 ? -15.060 12.689 17.468 1.00 98.38 263 LYS A CA 1
ATOM 2044 C C . LYS A 1 263 ? -13.848 12.758 18.397 1.00 98.38 263 LYS A C 1
ATOM 2046 O O . LYS A 1 263 ? -13.183 13.795 18.412 1.00 98.38 263 LYS A O 1
ATOM 2051 N N . ASN A 1 264 ? -13.562 11.695 19.151 1.00 98.38 264 ASN A N 1
ATOM 2052 C CA . ASN A 1 264 ? -12.404 11.639 20.044 1.00 98.38 264 ASN A CA 1
ATOM 2053 C C . ASN A 1 264 ? -11.099 11.784 19.253 1.00 98.38 264 ASN A C 1
ATOM 2055 O O . ASN A 1 264 ? -10.298 12.661 19.566 1.00 98.38 264 ASN A O 1
ATOM 2059 N N . GLN A 1 265 ? -10.960 11.052 18.147 1.00 97.50 265 GLN A N 1
ATOM 2060 C CA . GLN A 1 265 ? -9.816 11.134 17.245 1.00 97.50 265 GLN A CA 1
ATOM 2061 C C . GLN A 1 265 ? -9.567 12.574 16.776 1.00 97.50 265 GLN A C 1
ATOM 2063 O O . GLN A 1 265 ? -8.462 13.102 16.915 1.00 97.50 265 GLN A O 1
ATOM 2068 N N . LYS A 1 266 ? -10.611 13.258 16.286 1.00 97.75 266 LYS A N 1
ATOM 2069 C CA . LYS A 1 266 ? -10.517 14.663 15.858 1.00 97.75 266 LYS A CA 1
ATOM 2070 C C . LYS A 1 266 ? -10.089 15.589 17.000 1.00 97.75 266 LYS A C 1
ATOM 2072 O O . LYS A 1 266 ? -9.272 16.488 16.785 1.00 97.75 266 LYS A O 1
ATOM 2077 N N . THR A 1 267 ? -10.629 15.387 18.200 1.00 98.25 267 THR A N 1
ATOM 2078 C CA . THR A 1 267 ? -10.262 16.156 19.398 1.00 98.25 267 THR A CA 1
ATOM 2079 C C . THR A 1 267 ? -8.794 15.945 19.761 1.00 98.25 267 THR A C 1
ATOM 2081 O O . THR A 1 267 ? -8.072 16.918 19.969 1.00 98.25 267 THR A O 1
ATOM 2084 N N . VAL A 1 268 ? -8.324 14.697 19.766 1.00 97.94 268 VAL A N 1
ATOM 2085 C CA . VAL A 1 268 ? -6.942 14.323 20.092 1.00 97.94 268 VAL A CA 1
ATOM 2086 C C . VAL A 1 268 ? -5.955 14.881 19.063 1.00 97.94 268 VAL A C 1
ATOM 2088 O O . VAL A 1 268 ? -4.929 15.448 19.443 1.00 97.94 268 VAL A O 1
ATOM 2091 N N . MET A 1 269 ? -6.284 14.822 17.768 1.00 97.62 269 MET A N 1
ATOM 2092 C CA . MET A 1 269 ? -5.487 15.448 16.705 1.00 97.62 269 MET A CA 1
ATOM 2093 C C . MET A 1 269 ? -5.374 16.965 16.907 1.00 97.62 269 MET A C 1
ATOM 2095 O O . MET A 1 269 ? -4.273 17.519 16.869 1.00 97.62 269 MET A O 1
ATOM 2099 N N . GLY A 1 270 ? -6.493 17.642 17.189 1.00 97.94 270 GLY A N 1
ATOM 2100 C CA . GLY A 1 270 ? -6.508 19.078 17.484 1.00 97.94 270 GLY A CA 1
ATOM 2101 C C . GLY A 1 270 ? -5.727 19.435 18.754 1.00 97.94 270 GLY A C 1
ATOM 2102 O O . GLY A 1 270 ? -5.011 20.440 18.788 1.00 97.94 270 GLY A O 1
ATOM 2103 N N . LEU A 1 271 ? -5.799 18.589 19.782 1.00 98.12 271 LEU A N 1
ATOM 2104 C CA . LEU A 1 271 ? -5.033 18.757 21.011 1.00 98.12 271 LEU A CA 1
ATOM 2105 C C . LEU A 1 271 ? -3.530 18.652 20.751 1.00 98.12 271 LEU A C 1
ATOM 2107 O O . LEU A 1 271 ? -2.788 19.523 21.203 1.00 98.12 271 LEU A O 1
ATOM 2111 N N . GLY A 1 272 ? -3.085 17.654 19.981 1.00 97.00 272 GLY A N 1
ATOM 2112 C CA . GLY A 1 272 ? -1.681 17.495 19.591 1.00 97.00 272 GLY A CA 1
ATOM 2113 C C . GLY A 1 272 ? -1.113 18.758 18.943 1.00 97.00 272 GLY A C 1
ATOM 2114 O O . GLY A 1 272 ? -0.037 19.231 19.315 1.00 97.00 272 GLY A O 1
ATOM 2115 N N . GLN A 1 273 ? -1.886 19.393 18.057 1.00 96.19 273 GLN A N 1
ATOM 2116 C CA . GLN A 1 273 ? -1.513 20.685 17.475 1.00 96.19 273 GLN A CA 1
ATOM 2117 C C . GLN A 1 273 ? -1.412 21.792 18.525 1.00 96.19 273 GLN A C 1
ATOM 2119 O O . GLN A 1 273 ? -0.421 22.526 18.559 1.00 96.19 273 GLN A O 1
ATOM 2124 N N . LYS A 1 274 ? -2.424 21.906 19.392 1.00 97.31 274 LYS A N 1
ATOM 2125 C CA . LYS A 1 274 ? -2.492 22.931 20.438 1.00 97.31 274 LYS A CA 1
ATOM 2126 C C . LYS A 1 274 ? -1.296 22.850 21.388 1.00 97.31 274 LYS A C 1
ATOM 2128 O O . LYS A 1 274 ? -0.686 23.875 21.690 1.00 97.31 274 LYS A O 1
ATOM 2133 N N . ILE A 1 275 ? -0.926 21.641 21.812 1.00 96.62 275 ILE A N 1
ATOM 2134 C CA . ILE A 1 275 ? 0.207 21.412 22.720 1.00 96.62 275 ILE A CA 1
ATOM 2135 C C . ILE A 1 275 ? 1.552 21.293 21.990 1.00 96.62 275 ILE A C 1
ATOM 2137 O O . ILE A 1 275 ? 2.573 21.068 22.637 1.00 96.62 275 ILE A O 1
ATOM 2141 N N . LYS A 1 276 ? 1.567 21.461 20.659 1.00 94.88 276 LYS A N 1
ATOM 2142 C CA . LYS A 1 276 ? 2.750 21.337 19.789 1.00 94.88 276 LYS A CA 1
ATOM 2143 C C . LYS A 1 276 ? 3.463 19.985 19.924 1.00 94.88 276 LYS A C 1
ATOM 2145 O O . LYS A 1 276 ? 4.688 19.916 19.850 1.00 94.88 276 LYS A O 1
ATOM 2150 N N . SER A 1 277 ? 2.689 18.920 20.112 1.00 94.31 277 SER A N 1
ATOM 2151 C CA . SER A 1 277 ? 3.160 17.539 20.158 1.00 94.31 277 SER A CA 1
ATOM 2152 C C . SER A 1 277 ? 2.511 16.782 19.005 1.00 94.31 277 SER A C 1
ATOM 2154 O O . SER A 1 277 ? 1.347 16.393 19.077 1.00 94.31 277 SER A O 1
ATOM 2156 N N . THR A 1 278 ? 3.233 16.649 17.894 1.00 91.69 278 THR A N 1
ATOM 2157 C CA . THR A 1 278 ? 2.726 15.942 16.712 1.00 91.69 278 THR A CA 1
ATOM 2158 C C . THR A 1 278 ? 2.613 14.453 17.032 1.00 91.69 278 THR A C 1
ATOM 2160 O O . THR A 1 278 ? 3.628 13.865 17.421 1.00 91.69 278 THR A O 1
ATOM 2163 N N . PRO A 1 279 ? 1.438 13.819 16.859 1.00 95.38 279 PRO A N 1
ATOM 2164 C CA . PRO A 1 279 ? 1.314 12.390 17.100 1.00 95.38 279 PRO A CA 1
ATOM 2165 C C . PRO A 1 279 ? 2.320 11.622 16.237 1.00 95.38 279 PRO A C 1
ATOM 2167 O O . PRO A 1 279 ? 2.493 11.924 15.057 1.00 95.38 279 PRO A O 1
ATOM 2170 N N . THR A 1 280 ? 3.043 10.679 16.834 1.00 92.81 280 THR A N 1
ATOM 2171 C CA . THR A 1 280 ? 4.118 9.948 16.151 1.00 92.81 280 THR A CA 1
ATOM 2172 C C . THR A 1 280 ? 3.838 8.453 16.160 1.00 92.81 280 THR A C 1
ATOM 2174 O O . THR A 1 280 ? 3.837 7.830 17.218 1.00 92.81 280 THR A O 1
ATOM 2177 N N . ASP A 1 281 ? 3.649 7.880 14.973 1.00 90.44 281 ASP A N 1
ATOM 2178 C CA . ASP A 1 281 ? 3.516 6.442 14.775 1.00 90.44 281 ASP A CA 1
ATOM 2179 C C . ASP A 1 281 ? 4.888 5.780 14.950 1.00 90.44 281 ASP A C 1
ATOM 2181 O O . ASP A 1 281 ? 5.772 5.848 14.086 1.00 90.44 281 ASP A O 1
ATOM 2185 N N . THR A 1 282 ? 5.070 5.166 16.115 1.00 91.56 282 THR A N 1
ATOM 2186 C CA . THR A 1 282 ? 6.197 4.291 16.434 1.00 91.56 282 THR A CA 1
ATOM 2187 C C . THR A 1 282 ? 5.892 2.854 16.013 1.00 91.56 282 THR A C 1
ATOM 2189 O O . THR A 1 282 ? 4.780 2.529 15.596 1.00 91.56 282 THR A O 1
ATOM 2192 N N . LYS A 1 283 ? 6.869 1.955 16.177 1.00 90.94 283 LYS A N 1
ATOM 2193 C CA . LYS A 1 283 ? 6.652 0.522 15.955 1.00 90.94 283 LYS A CA 1
ATOM 2194 C C . LYS A 1 283 ? 5.530 -0.042 16.837 1.00 90.94 283 LYS A C 1
ATOM 2196 O O . LYS A 1 283 ? 4.732 -0.825 16.349 1.00 90.94 283 LYS A O 1
ATOM 2201 N N . ALA A 1 284 ? 5.442 0.372 18.101 1.00 91.06 284 ALA A N 1
ATOM 2202 C CA . ALA A 1 284 ? 4.415 -0.127 19.017 1.00 91.06 284 ALA A CA 1
ATOM 2203 C C . ALA A 1 284 ? 3.006 0.354 18.620 1.00 91.06 284 ALA A C 1
ATOM 2205 O O . ALA A 1 284 ? 2.033 -0.393 18.697 1.00 91.06 284 ALA A O 1
ATOM 2206 N N . VAL A 1 285 ? 2.907 1.594 18.138 1.00 93.75 285 VAL A N 1
ATOM 2207 C CA . VAL A 1 285 ? 1.662 2.164 17.616 1.00 93.75 285 VAL A CA 1
ATOM 2208 C C . VAL A 1 285 ? 1.242 1.490 16.295 1.00 93.75 285 VAL A C 1
ATOM 2210 O O . VAL A 1 285 ? 0.057 1.239 16.075 1.00 93.75 285 VAL A O 1
ATOM 2213 N N . ASP A 1 286 ? 2.195 1.143 15.426 1.00 94.00 286 ASP A N 1
ATOM 2214 C CA . ASP A 1 286 ? 1.942 0.345 14.216 1.00 94.00 286 ASP A CA 1
ATOM 2215 C C . ASP A 1 286 ? 1.486 -1.086 14.558 1.00 94.00 286 ASP A C 1
ATOM 2217 O O . ASP A 1 286 ? 0.472 -1.553 14.040 1.00 94.00 286 ASP A O 1
ATOM 2221 N N . GLU A 1 287 ? 2.147 -1.748 15.515 1.00 94.12 287 GLU A N 1
ATOM 2222 C CA . GLU A 1 287 ? 1.756 -3.070 16.026 1.00 94.12 287 GLU A CA 1
ATOM 2223 C C . GLU A 1 287 ? 0.318 -3.080 16.573 1.00 94.12 287 GLU A C 1
ATOM 2225 O O . GLU A 1 287 ? -0.410 -4.056 16.372 1.00 94.12 287 GLU A O 1
ATOM 2230 N N . LEU A 1 288 ? -0.136 -1.987 17.200 1.00 95.38 288 LEU A N 1
ATOM 2231 C CA . LEU A 1 288 ? -1.528 -1.846 17.637 1.00 95.38 288 LEU A CA 1
ATOM 2232 C C . LEU A 1 288 ? -2.515 -1.820 16.457 1.00 95.38 288 LEU A C 1
ATOM 2234 O O . LEU A 1 288 ? -3.566 -2.462 16.526 1.00 95.38 288 LEU A O 1
ATOM 2238 N N . ARG A 1 289 ? -2.197 -1.118 15.362 1.00 96.62 289 ARG A N 1
ATOM 2239 C CA . ARG A 1 289 ? -3.037 -1.122 14.148 1.00 96.62 289 ARG A CA 1
ATOM 2240 C C . ARG A 1 289 ? -3.042 -2.488 13.472 1.00 96.62 289 ARG A C 1
ATOM 2242 O O . ARG A 1 289 ? -4.095 -2.969 13.060 1.00 96.62 289 ARG A O 1
ATOM 2249 N N . VAL A 1 290 ? -1.888 -3.156 13.424 1.00 96.69 290 VAL A N 1
ATOM 2250 C CA . VAL A 1 290 ? -1.778 -4.531 12.915 1.00 96.69 290 VAL A CA 1
ATOM 2251 C C . VAL A 1 290 ? -2.646 -5.486 13.736 1.00 96.69 290 VAL A C 1
ATOM 2253 O O . VAL A 1 290 ? -3.398 -6.269 13.154 1.00 96.69 290 VAL A O 1
ATOM 2256 N N . LYS A 1 291 ? -2.611 -5.398 15.073 1.00 95.81 291 LYS A N 1
ATOM 2257 C CA . LYS A 1 291 ? -3.500 -6.183 15.944 1.00 95.81 291 LYS A CA 1
ATOM 2258 C C . LYS A 1 291 ? -4.973 -5.892 15.646 1.00 95.81 291 LYS A C 1
ATOM 2260 O O . LYS A 1 291 ? -5.750 -6.832 15.516 1.00 95.81 291 LYS A O 1
ATOM 2265 N N . GLY A 1 292 ? -5.352 -4.621 15.492 1.00 96.94 292 GLY A N 1
ATOM 2266 C CA . GLY A 1 292 ? -6.716 -4.231 15.119 1.00 96.94 292 GLY A CA 1
ATOM 2267 C C . GLY A 1 292 ? -7.179 -4.875 13.811 1.00 96.94 292 GLY A C 1
ATOM 2268 O O . GLY A 1 292 ? -8.255 -5.468 13.759 1.00 96.94 292 GLY A O 1
ATOM 2269 N N . ALA A 1 293 ? -6.332 -4.864 12.778 1.00 98.00 293 ALA A N 1
ATOM 2270 C CA . ALA A 1 293 ? -6.614 -5.531 11.507 1.00 98.00 293 ALA A CA 1
ATOM 2271 C C . ALA A 1 293 ? -6.745 -7.062 11.649 1.00 98.00 293 ALA A C 1
ATOM 2273 O O . ALA A 1 293 ? -7.610 -7.667 11.016 1.00 98.00 293 ALA A O 1
ATOM 2274 N N . GLN A 1 294 ? -5.921 -7.695 12.492 1.00 97.12 294 GLN A N 1
ATOM 2275 C CA . GLN A 1 294 ? -6.010 -9.132 12.791 1.00 97.12 294 GLN A CA 1
ATOM 2276 C C . GLN A 1 294 ? -7.270 -9.502 13.578 1.00 97.12 294 GLN A C 1
ATOM 2278 O O . GLN A 1 294 ? -7.805 -10.594 13.406 1.00 97.12 294 GLN A O 1
ATOM 2283 N N . ASP A 1 295 ? -7.729 -8.634 14.475 1.00 96.12 295 ASP A N 1
ATOM 2284 C CA . ASP A 1 295 ? -8.964 -8.862 15.217 1.00 96.12 295 ASP A CA 1
ATOM 2285 C C . ASP A 1 295 ? -10.182 -8.652 14.303 1.00 96.12 295 ASP A C 1
ATOM 2287 O O . ASP A 1 295 ? -11.081 -9.493 14.282 1.00 96.12 295 ASP A O 1
ATOM 2291 N N . LEU A 1 296 ? -10.161 -7.626 13.445 1.00 97.69 296 LEU A N 1
ATOM 2292 C CA . LEU A 1 296 ? -11.201 -7.393 12.441 1.00 97.69 296 LEU A CA 1
ATOM 2293 C C . LEU A 1 296 ? -11.295 -8.529 11.410 1.00 97.69 296 LEU A C 1
ATOM 2295 O O . LEU A 1 296 ? -12.400 -8.922 11.038 1.00 97.69 296 LEU A O 1
ATOM 2299 N N . SER A 1 297 ? -10.171 -9.108 10.976 1.00 97.94 297 SER A N 1
ATOM 2300 C CA . SER A 1 297 ? -10.176 -10.205 9.995 1.00 97.94 297 SER A CA 1
ATOM 2301 C C . SER A 1 297 ? -10.871 -11.474 10.498 1.00 97.94 297 SER A C 1
ATOM 2303 O O . SER A 1 297 ? -11.339 -12.268 9.685 1.00 97.94 297 SER A O 1
ATOM 2305 N N . LYS A 1 298 ? -10.994 -11.651 11.821 1.00 97.38 298 LYS A N 1
ATOM 2306 C CA . LYS A 1 298 ? -11.773 -12.739 12.436 1.00 97.38 298 LYS A CA 1
ATOM 2307 C C . LYS A 1 298 ? -13.278 -12.464 12.407 1.00 97.38 298 LYS A C 1
ATOM 2309 O O . LYS A 1 298 ? -14.056 -13.410 12.417 1.00 97.38 298 LYS A O 1
ATOM 2314 N N . LEU A 1 299 ? -13.682 -11.191 12.385 1.00 97.75 299 LEU A N 1
ATOM 2315 C CA . LEU A 1 299 ? -15.085 -10.768 12.374 1.00 97.75 299 LEU A CA 1
ATOM 2316 C C . LEU A 1 299 ? -15.660 -10.696 10.956 1.00 97.75 299 LEU A C 1
ATOM 2318 O O . LEU A 1 299 ? -16.799 -11.092 10.743 1.00 97.75 299 LEU A O 1
ATOM 2322 N N . VAL A 1 300 ? -14.882 -10.206 9.984 1.00 97.56 300 VAL A N 1
ATOM 2323 C CA . VAL A 1 300 ? -15.326 -9.987 8.590 1.00 97.56 300 VAL A CA 1
ATOM 2324 C C . VAL A 1 300 ? -16.025 -11.204 7.952 1.00 97.56 300 VAL A C 1
ATOM 2326 O O . VAL A 1 300 ? -17.039 -10.985 7.287 1.00 97.56 300 VAL A O 1
ATOM 2329 N N . PRO A 1 301 ? -15.563 -12.459 8.135 1.00 97.81 301 PRO A N 1
ATOM 2330 C CA . PRO A 1 301 ? -16.212 -13.630 7.541 1.00 97.81 301 PRO A CA 1
ATOM 2331 C C . PRO A 1 301 ? -17.553 -14.013 8.181 1.00 97.81 301 PRO A C 1
ATOM 2333 O O . PRO A 1 301 ? -18.266 -14.835 7.613 1.00 97.81 301 PRO A O 1
ATOM 2336 N N . LEU A 1 302 ? -17.873 -13.474 9.361 1.00 97.94 302 LEU A N 1
ATOM 2337 C CA . LEU A 1 302 ? -19.094 -13.794 10.097 1.00 97.94 302 LEU A CA 1
ATOM 2338 C C . LEU A 1 302 ? -20.255 -12.898 9.644 1.00 97.94 302 LEU A C 1
ATOM 2340 O O . LEU A 1 302 ? -20.048 -11.771 9.179 1.00 97.94 302 LEU A O 1
ATOM 2344 N N . ASP A 1 303 ? -21.480 -13.381 9.848 1.00 96.12 303 ASP A N 1
ATOM 2345 C CA . ASP A 1 303 ? -22.711 -12.608 9.655 1.00 96.12 303 ASP A CA 1
ATOM 2346 C C . ASP A 1 303 ? -23.777 -12.997 10.695 1.00 96.12 303 ASP A C 1
ATOM 2348 O O . ASP A 1 303 ? -23.595 -13.941 11.474 1.00 96.12 303 ASP A O 1
ATOM 2352 N N . GLY A 1 304 ? -24.886 -12.258 10.733 1.00 97.38 304 GLY A N 1
ATOM 2353 C CA . GLY A 1 304 ? -26.024 -12.568 11.593 1.00 97.38 304 GLY A CA 1
ATOM 2354 C C . GLY A 1 304 ? -25.655 -12.700 13.070 1.00 97.38 304 GLY A C 1
ATOM 2355 O O . GLY A 1 304 ? -24.839 -11.956 13.616 1.00 97.38 304 GLY A O 1
ATOM 2356 N N . LYS A 1 305 ? -26.250 -13.697 13.733 1.00 97.88 305 LYS A N 1
ATOM 2357 C CA . LYS A 1 305 ? -26.068 -13.946 15.172 1.00 97.88 305 LYS A CA 1
ATOM 2358 C C . LYS A 1 305 ? -24.639 -14.307 15.568 1.00 97.88 305 LYS A C 1
ATOM 2360 O O . LYS A 1 305 ? -24.197 -13.942 16.656 1.00 97.88 305 LYS A O 1
ATOM 2365 N N . GLU A 1 306 ? -23.908 -14.987 14.692 1.00 98.06 306 GLU A N 1
ATOM 2366 C CA . GLU A 1 306 ? -22.505 -15.329 14.937 1.00 98.06 306 GLU A CA 1
ATOM 2367 C C . GLU A 1 306 ? -21.637 -14.069 14.953 1.00 98.06 306 GLU A C 1
ATOM 2369 O O . GLU A 1 306 ? -20.811 -13.903 15.855 1.00 98.06 306 GLU A O 1
ATOM 2374 N N . PHE A 1 307 ? -21.879 -13.147 14.013 1.00 98.50 307 PHE A N 1
ATOM 2375 C CA . PHE A 1 307 ? -21.227 -11.841 14.013 1.00 98.50 307 PHE A CA 1
ATOM 2376 C C . PHE A 1 307 ? -21.615 -11.016 15.239 1.00 98.50 307 PHE A C 1
ATOM 2378 O O . PHE A 1 307 ? -20.722 -10.488 15.893 1.00 98.50 307 PHE A O 1
ATOM 2385 N N . GLU A 1 308 ? -22.908 -10.910 15.576 1.00 98.56 308 GLU A N 1
ATOM 2386 C CA . GLU A 1 308 ? -23.373 -10.141 16.745 1.00 98.56 308 GLU A CA 1
ATOM 2387 C C . GLU A 1 308 ? -22.622 -10.554 18.009 1.00 98.56 308 GLU A C 1
ATOM 2389 O O . GLU A 1 308 ? -22.038 -9.712 18.693 1.00 98.56 308 GLU A O 1
ATOM 2394 N N . LYS A 1 309 ? -22.582 -11.862 18.282 1.00 98.50 309 LYS A N 1
ATOM 2395 C CA . LYS A 1 309 ? -21.894 -12.401 19.451 1.00 98.50 309 LYS A CA 1
ATOM 2396 C C . LYS A 1 309 ? -20.398 -12.087 19.412 1.00 98.50 309 LYS A C 1
ATOM 2398 O O . LYS A 1 309 ? -19.864 -11.560 20.383 1.00 98.50 309 LYS A O 1
ATOM 2403 N N . ALA A 1 310 ? -19.723 -12.382 18.301 1.00 98.62 310 ALA A N 1
ATOM 2404 C CA . ALA A 1 310 ? -18.281 -12.171 18.184 1.00 98.62 310 ALA A CA 1
ATOM 2405 C C . ALA A 1 310 ? -17.891 -10.686 18.274 1.00 98.62 310 ALA A C 1
ATOM 2407 O O . ALA A 1 310 ? -16.895 -10.347 18.913 1.00 98.62 310 ALA A O 1
ATOM 2408 N N . TYR A 1 311 ? -18.685 -9.800 17.671 1.00 98.75 311 TYR A N 1
ATOM 2409 C CA . TYR A 1 311 ? -18.484 -8.358 17.718 1.00 98.75 311 TYR A CA 1
ATOM 2410 C C . TYR A 1 311 ? -18.660 -7.831 19.141 1.00 98.75 311 TYR A C 1
ATOM 2412 O O . TYR A 1 311 ? -17.755 -7.179 19.652 1.00 98.75 311 TYR A O 1
ATOM 2420 N N . MET A 1 312 ? -19.754 -8.172 19.831 1.00 98.81 312 MET A N 1
ATOM 2421 C CA . MET A 1 312 ? -19.960 -7.702 21.205 1.00 98.81 312 MET A CA 1
ATOM 2422 C C . MET A 1 312 ? -18.934 -8.285 22.188 1.00 98.81 312 MET A C 1
ATOM 2424 O O . MET A 1 312 ? -18.439 -7.550 23.045 1.00 98.81 312 MET A O 1
ATOM 2428 N N . ASP A 1 313 ? -18.541 -9.556 22.023 1.00 98.69 313 ASP A N 1
ATOM 2429 C CA . ASP A 1 313 ? -17.439 -10.172 22.777 1.00 98.69 313 ASP A CA 1
ATOM 2430 C C . ASP A 1 313 ? -16.126 -9.383 22.576 1.00 98.69 313 ASP A C 1
ATOM 2432 O O . ASP A 1 313 ? -15.409 -9.095 23.541 1.00 98.69 313 ASP A O 1
ATOM 2436 N N . ALA A 1 314 ? -15.825 -8.983 21.334 1.00 98.44 314 ALA A N 1
ATOM 2437 C CA . ALA A 1 314 ? -14.645 -8.189 21.002 1.00 98.44 314 ALA A CA 1
ATOM 2438 C C . ALA A 1 314 ? -14.706 -6.766 21.579 1.00 98.44 314 ALA A C 1
ATOM 2440 O O . ALA A 1 314 ? -13.709 -6.313 22.138 1.00 98.44 314 ALA A O 1
ATOM 2441 N N . MET A 1 315 ? -15.859 -6.090 21.514 1.00 98.56 315 MET A N 1
ATOM 2442 C CA . MET A 1 315 ? -16.044 -4.740 22.063 1.00 98.56 315 MET A CA 1
ATOM 2443 C C . MET A 1 315 ? -15.853 -4.733 23.579 1.00 98.56 315 MET A C 1
ATOM 2445 O O . MET A 1 315 ? -15.061 -3.946 24.095 1.00 98.56 315 MET A O 1
ATOM 2449 N N . VAL A 1 316 ? -16.473 -5.670 24.304 1.00 98.75 316 VAL A N 1
ATOM 2450 C CA . VAL A 1 316 ? -16.286 -5.790 25.759 1.00 98.75 316 VAL A CA 1
ATOM 2451 C C . VAL A 1 316 ? -14.820 -6.048 26.105 1.00 98.75 316 VAL A C 1
ATOM 2453 O O . VAL A 1 316 ? -14.271 -5.407 27.005 1.00 98.75 316 VAL A O 1
ATOM 2456 N N . LYS A 1 317 ? -14.157 -6.969 25.401 1.00 98.06 317 LYS A N 1
ATOM 2457 C CA . LYS A 1 317 ? -12.744 -7.276 25.649 1.00 98.06 317 LYS A CA 1
ATOM 2458 C C . LYS A 1 317 ? -11.838 -6.074 25.352 1.00 98.06 317 LYS A C 1
ATOM 2460 O O . LYS A 1 317 ? -11.046 -5.695 26.213 1.00 98.06 317 LYS A O 1
ATOM 2465 N N . GLY A 1 318 ? -11.972 -5.471 24.172 1.00 97.06 318 GLY A N 1
ATOM 2466 C CA . GLY A 1 318 ? -11.143 -4.357 23.709 1.00 97.06 318 GLY A CA 1
ATOM 2467 C C . GLY A 1 318 ? -11.253 -3.133 24.613 1.00 97.06 318 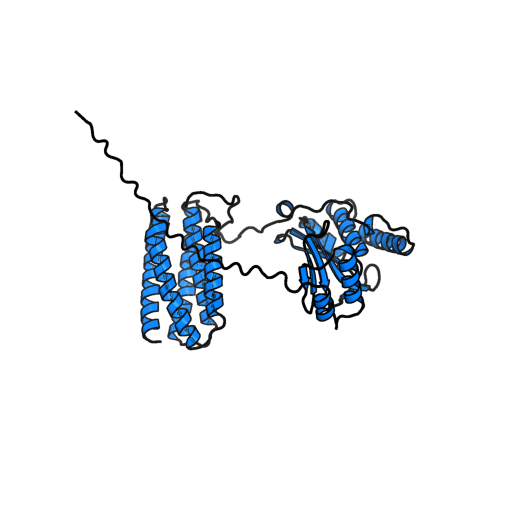GLY A C 1
ATOM 2468 O O . GLY A 1 318 ? -10.235 -2.613 25.067 1.00 97.06 318 GLY A O 1
ATOM 2469 N N . HIS A 1 319 ? -12.471 -2.741 24.994 1.00 98.50 319 HIS A N 1
ATOM 2470 C CA . HIS A 1 319 ? -12.677 -1.593 25.878 1.00 98.50 319 HIS A CA 1
ATOM 2471 C C . HIS A 1 319 ? -12.062 -1.816 27.275 1.00 98.50 319 HIS A C 1
ATOM 2473 O O . HIS A 1 319 ? -11.470 -0.895 27.838 1.00 98.50 319 HIS A O 1
ATOM 2479 N N . ASN A 1 320 ? -12.113 -3.038 27.826 1.00 98.44 320 ASN A N 1
ATOM 2480 C CA . ASN A 1 320 ? -11.414 -3.366 29.080 1.00 98.44 320 ASN A CA 1
ATOM 2481 C C . ASN A 1 320 ? -9.881 -3.261 28.947 1.00 98.44 320 ASN A C 1
ATOM 2483 O O . ASN A 1 320 ? -9.213 -2.734 29.844 1.00 98.44 320 ASN A O 1
ATOM 2487 N N . GLU A 1 321 ? -9.318 -3.765 27.844 1.00 97.00 321 GLU A N 1
ATOM 2488 C CA . GLU A 1 321 ? -7.879 -3.681 27.556 1.00 97.00 321 GLU A CA 1
ATOM 2489 C C . GLU A 1 321 ? -7.429 -2.217 27.427 1.00 97.00 321 GLU A C 1
ATOM 2491 O O . GLU A 1 321 ? -6.433 -1.822 28.039 1.00 97.00 321 GLU A O 1
ATOM 2496 N N . VAL A 1 322 ? -8.195 -1.390 26.708 1.00 96.50 322 VAL A N 1
ATOM 2497 C CA . VAL A 1 322 ? -7.909 0.040 26.509 1.00 96.50 322 VAL A CA 1
ATOM 2498 C C . VAL A 1 322 ? -8.009 0.824 27.815 1.00 96.50 322 VAL A C 1
ATOM 2500 O O . VAL A 1 322 ? -7.111 1.607 28.105 1.00 96.50 322 VAL A O 1
ATOM 2503 N N . ILE A 1 323 ? -9.026 0.591 28.653 1.00 98.56 323 ILE A N 1
ATOM 2504 C CA . ILE A 1 323 ? -9.114 1.231 29.981 1.00 98.56 323 ILE A CA 1
ATOM 2505 C C . ILE A 1 323 ? -7.877 0.893 30.822 1.00 98.56 323 ILE A C 1
ATOM 2507 O O . ILE A 1 323 ? -7.257 1.785 31.403 1.00 98.56 323 ILE A O 1
ATOM 2511 N N . SER A 1 324 ? -7.473 -0.380 30.835 1.00 98.00 324 SER A N 1
ATOM 2512 C CA . SER A 1 324 ? -6.281 -0.828 31.565 1.00 98.00 324 SER A CA 1
ATOM 2513 C C . SER A 1 324 ? -5.002 -0.175 31.029 1.00 98.00 324 SER A C 1
ATOM 2515 O O . SER A 1 324 ? -4.121 0.202 31.803 1.00 98.00 324 SER A O 1
ATOM 2517 N N . MET A 1 325 ? -4.901 -0.007 29.708 1.00 96.38 325 MET A N 1
ATOM 2518 C CA . MET A 1 325 ? -3.787 0.681 29.058 1.00 96.38 325 MET A CA 1
ATOM 2519 C C . MET A 1 325 ? -3.774 2.179 29.384 1.00 96.38 325 MET A C 1
ATOM 2521 O O . MET A 1 325 ? -2.709 2.723 29.684 1.00 96.38 325 MET A O 1
ATOM 2525 N N . ILE A 1 326 ? -4.932 2.845 29.374 1.00 97.50 326 ILE A N 1
ATOM 2526 C CA . ILE A 1 326 ? -5.043 4.261 29.736 1.00 97.50 326 ILE A CA 1
ATOM 2527 C C . ILE A 1 326 ? -4.554 4.470 31.173 1.00 97.50 326 ILE A C 1
ATOM 2529 O O . ILE A 1 326 ? -3.660 5.289 31.398 1.00 97.50 326 ILE A O 1
ATOM 2533 N N . ASP A 1 327 ? -5.083 3.694 32.119 1.00 98.06 327 ASP A N 1
ATOM 2534 C CA . ASP A 1 327 ? -4.788 3.837 33.547 1.00 98.06 327 ASP A CA 1
ATOM 2535 C C . ASP A 1 327 ? -3.336 3.443 33.878 1.00 98.06 327 ASP A C 1
ATOM 2537 O O . ASP A 1 327 ? -2.646 4.139 34.628 1.00 98.06 327 ASP A O 1
ATOM 2541 N N . GLY A 1 328 ? -2.854 2.333 33.311 1.00 96.75 328 GLY A N 1
ATOM 2542 C CA . GLY A 1 328 ? -1.563 1.740 33.661 1.00 96.75 328 GLY A CA 1
ATOM 2543 C C . GLY A 1 328 ? -0.368 2.234 32.845 1.00 96.75 328 GLY A C 1
ATOM 2544 O O . GLY A 1 328 ? 0.766 2.097 33.304 1.00 96.75 328 GLY A O 1
ATOM 2545 N N . GLN A 1 329 ? -0.590 2.785 31.647 1.00 94.44 329 GLN A N 1
ATOM 2546 C CA . GLN A 1 329 ? 0.492 3.122 30.713 1.00 94.44 329 GLN A CA 1
ATOM 2547 C C . GLN A 1 329 ? 0.379 4.543 30.155 1.00 94.44 329 GLN A C 1
ATOM 2549 O O . GLN A 1 329 ? 1.313 5.328 30.326 1.00 94.44 329 GLN A O 1
ATOM 2554 N N . LEU A 1 330 ? -0.749 4.911 29.533 1.00 96.06 330 LEU A N 1
ATOM 2555 C CA . LEU A 1 330 ? -0.868 6.202 28.837 1.00 96.06 330 LEU A CA 1
ATOM 2556 C C . LEU A 1 330 ? -0.848 7.387 29.815 1.00 96.06 330 LEU A C 1
ATOM 2558 O O . LEU A 1 330 ? -0.055 8.316 29.645 1.00 96.06 330 LEU A O 1
ATOM 2562 N N . ILE A 1 331 ? -1.673 7.356 30.869 1.00 97.00 331 ILE A N 1
ATOM 2563 C CA . ILE A 1 331 ? -1.729 8.423 31.882 1.00 97.00 331 ILE A CA 1
ATOM 2564 C C . ILE A 1 331 ? -0.388 8.566 32.630 1.00 97.00 331 ILE A C 1
ATOM 2566 O O . ILE A 1 331 ? 0.058 9.705 32.801 1.00 97.00 331 ILE A O 1
ATOM 2570 N N . PRO A 1 332 ? 0.284 7.478 33.066 1.00 95.75 332 PRO A N 1
ATOM 2571 C CA . PRO A 1 332 ? 1.611 7.563 33.682 1.00 95.75 332 PRO A CA 1
ATOM 2572 C C . PRO A 1 332 ? 2.717 8.093 32.760 1.00 95.75 332 PRO A C 1
ATOM 2574 O O . PRO A 1 332 ? 3.603 8.802 33.236 1.00 95.75 332 PRO A O 1
ATOM 2577 N N . ALA A 1 333 ? 2.680 7.774 31.462 1.00 92.62 333 ALA A N 1
ATOM 2578 C CA . ALA A 1 333 ? 3.674 8.246 30.494 1.00 92.62 333 ALA A CA 1
ATOM 2579 C C . ALA A 1 333 ? 3.468 9.711 30.067 1.00 92.62 333 ALA A C 1
ATOM 2581 O O . ALA A 1 333 ? 4.395 10.356 29.571 1.00 92.62 333 ALA A O 1
ATOM 2582 N N . THR A 1 334 ? 2.261 10.244 30.268 1.00 95.75 334 THR A N 1
ATOM 2583 C CA . THR A 1 334 ? 1.885 11.596 29.850 1.00 95.75 334 THR A CA 1
ATOM 2584 C C . THR A 1 334 ? 2.473 12.664 30.767 1.00 95.75 334 THR A C 1
ATOM 2586 O O . THR A 1 334 ? 2.250 12.671 31.981 1.00 95.75 334 THR A O 1
ATOM 2589 N N . LYS A 1 335 ? 3.171 13.631 30.169 1.00 94.50 335 LYS A N 1
ATOM 2590 C CA . LYS A 1 335 ? 3.755 14.791 30.858 1.00 94.50 335 LYS A CA 1
ATOM 2591 C C . LYS A 1 335 ? 2.858 16.019 30.757 1.00 94.50 335 LYS A C 1
ATOM 2593 O O . LYS A 1 335 ? 2.774 16.793 31.710 1.00 94.50 335 LYS A O 1
ATOM 2598 N N . ASN A 1 336 ? 2.198 16.215 29.616 1.00 97.56 336 ASN A N 1
ATOM 2599 C CA . ASN A 1 336 ? 1.345 17.376 29.394 1.00 97.56 336 ASN A CA 1
ATOM 2600 C C . ASN A 1 336 ? 0.016 17.275 30.167 1.00 97.56 336 ASN A C 1
ATOM 2602 O O . ASN A 1 336 ? -0.720 16.298 30.049 1.00 97.56 336 ASN A O 1
ATOM 2606 N N . GLY A 1 337 ? -0.321 18.316 30.934 1.00 98.00 337 GLY A N 1
ATOM 2607 C CA . GLY A 1 337 ? -1.536 18.342 31.755 1.00 98.00 337 GLY A CA 1
ATOM 2608 C C . GLY A 1 337 ? -2.846 18.336 30.958 1.00 98.00 337 GLY A C 1
ATOM 2609 O O . GLY A 1 337 ? -3.808 17.707 31.395 1.00 98.00 337 GLY A O 1
ATOM 2610 N N . GLU A 1 338 ? -2.894 18.980 29.786 1.00 98.12 338 GLU A N 1
ATOM 2611 C CA . GLU A 1 338 ? -4.085 18.958 28.925 1.00 98.12 338 GLU A CA 1
ATOM 2612 C C . GLU A 1 338 ? -4.292 17.577 28.299 1.00 98.12 338 GLU A C 1
ATOM 2614 O O . GLU A 1 338 ? -5.414 17.080 28.287 1.00 98.12 338 GLU A O 1
ATOM 2619 N N . LEU A 1 339 ? -3.213 16.918 27.859 1.00 98.38 339 LEU A N 1
ATOM 2620 C CA . LEU A 1 339 ? -3.279 15.535 27.375 1.00 98.38 339 LEU A CA 1
ATOM 2621 C C . LEU A 1 339 ? -3.713 14.572 28.479 1.00 98.38 339 LEU A C 1
ATOM 2623 O O . LEU A 1 339 ? -4.554 13.710 28.248 1.00 98.38 339 LEU A O 1
ATOM 2627 N N . LYS A 1 340 ? -3.208 14.751 29.702 1.00 98.31 340 LYS A N 1
ATOM 2628 C CA . LYS A 1 340 ? -3.618 13.921 30.839 1.00 98.31 340 LYS A CA 1
ATOM 2629 C C . LYS A 1 340 ? -5.108 14.070 31.137 1.00 98.31 340 LYS A C 1
ATOM 2631 O O . LYS A 1 340 ? -5.781 13.072 31.373 1.00 98.31 340 LYS A O 1
ATOM 2636 N N . LYS A 1 341 ? -5.626 15.301 31.080 1.00 98.50 341 LYS A N 1
ATOM 2637 C CA . LYS A 1 341 ? -7.061 15.574 31.215 1.00 98.50 341 LYS A CA 1
ATOM 2638 C C . LYS A 1 341 ? -7.860 14.912 30.089 1.00 98.50 341 LYS A C 1
ATOM 2640 O O . LYS A 1 341 ? -8.834 14.228 30.379 1.00 98.50 341 LYS A O 1
ATOM 2645 N N . GLN A 1 342 ? -7.413 15.051 28.841 1.00 98.50 342 GLN A N 1
ATOM 2646 C CA . GLN A 1 342 ? -8.065 14.414 27.696 1.00 98.50 342 GLN A CA 1
ATOM 2647 C C . GLN A 1 342 ? -8.113 12.888 27.838 1.00 98.50 342 GLN A C 1
ATOM 2649 O O . GLN A 1 342 ? -9.145 12.293 27.565 1.00 98.50 342 GLN A O 1
ATOM 2654 N N . LEU A 1 343 ? -7.040 12.245 28.312 1.00 98.56 343 LEU A N 1
ATOM 2655 C CA . LEU A 1 343 ? -7.032 10.799 28.559 1.00 98.56 343 LEU A CA 1
ATOM 2656 C C . LEU A 1 343 ? -8.049 10.376 29.622 1.00 98.56 343 LEU A C 1
ATOM 2658 O O . LEU A 1 343 ? -8.658 9.321 29.485 1.00 98.56 343 LEU A O 1
ATOM 2662 N N . MET A 1 344 ? -8.239 11.182 30.670 1.00 98.56 344 MET A N 1
ATOM 2663 C CA . MET A 1 344 ? -9.258 10.912 31.688 1.00 98.56 344 MET A CA 1
ATOM 2664 C C . MET A 1 344 ? -10.673 11.013 31.105 1.00 98.56 344 MET A C 1
ATOM 2666 O O . MET A 1 344 ? -11.496 10.147 31.384 1.00 98.56 344 MET A O 1
ATOM 2670 N N . GLU A 1 345 ? -10.934 12.015 30.259 1.00 98.44 345 GLU A N 1
ATOM 2671 C CA . GLU A 1 345 ? -12.208 12.150 29.539 1.00 98.44 345 GLU A CA 1
ATOM 2672 C C . GLU A 1 345 ? -12.419 10.961 28.582 1.00 98.44 345 GLU A C 1
ATOM 2674 O O . GLU A 1 345 ? -13.449 10.292 28.636 1.00 98.44 345 GLU A O 1
ATOM 2679 N N . THR A 1 346 ? -11.415 10.608 27.773 1.00 98.19 346 THR A N 1
ATOM 2680 C CA . THR A 1 346 ? -11.464 9.434 26.886 1.00 98.19 346 THR A CA 1
ATOM 2681 C C . THR A 1 346 ? -11.736 8.148 27.674 1.00 98.19 346 THR A C 1
ATOM 2683 O O . THR A 1 346 ? -12.595 7.363 27.284 1.00 98.19 346 THR A O 1
ATOM 2686 N N . ARG A 1 347 ? -11.077 7.938 28.820 1.00 98.56 347 ARG A N 1
ATOM 2687 C CA . ARG A 1 347 ? -11.302 6.775 29.696 1.00 98.56 347 ARG A CA 1
ATOM 2688 C C . ARG A 1 347 ? -12.746 6.677 30.195 1.00 98.56 347 ARG A C 1
ATOM 2690 O O . ARG A 1 347 ? -13.285 5.574 30.305 1.00 98.56 347 ARG A O 1
ATOM 2697 N N . GLU A 1 348 ? -13.362 7.807 30.534 1.00 98.50 348 GLU A N 1
ATOM 2698 C CA . GLU A 1 348 ? -14.766 7.865 30.949 1.00 98.50 348 GLU A CA 1
ATOM 2699 C C . GLU A 1 348 ? -15.694 7.454 29.798 1.00 98.50 348 GLU A C 1
ATOM 2701 O O . GLU A 1 348 ? -16.545 6.585 29.988 1.00 98.50 348 GLU A O 1
ATOM 2706 N N . HIS A 1 349 ? -15.460 7.971 28.588 1.00 97.94 349 HIS A N 1
ATOM 2707 C CA . HIS A 1 349 ? -16.208 7.574 27.391 1.00 97.94 349 HIS A CA 1
ATOM 2708 C C . HIS A 1 349 ? -16.086 6.078 27.079 1.00 97.94 349 HIS A C 1
ATOM 2710 O O . HIS A 1 349 ? -17.108 5.405 26.954 1.00 97.94 349 HIS A O 1
ATOM 2716 N N . VAL A 1 350 ? -14.869 5.524 27.079 1.00 98.25 350 VAL A N 1
ATOM 2717 C CA . VAL A 1 350 ? -14.649 4.079 26.870 1.00 98.25 350 VAL A CA 1
ATOM 2718 C C . VAL A 1 350 ? -15.361 3.250 27.949 1.00 98.25 350 VAL A C 1
ATOM 2720 O O . VAL A 1 350 ? -15.895 2.179 27.664 1.00 98.25 350 VAL A O 1
ATOM 2723 N N . SER A 1 351 ? -15.436 3.747 29.190 1.00 98.62 351 SER A N 1
ATOM 2724 C CA . SER A 1 351 ? -16.187 3.075 30.261 1.00 98.62 351 SER A CA 1
ATOM 2725 C C . SER A 1 351 ? -17.695 3.063 29.981 1.00 98.62 351 SER A C 1
ATOM 2727 O O . SER A 1 351 ? -18.340 2.038 30.180 1.00 98.62 351 SER A O 1
ATOM 2729 N N . MET A 1 352 ? -18.262 4.164 29.477 1.00 98.50 352 MET A N 1
ATOM 2730 C CA . MET A 1 352 ? -19.677 4.216 29.079 1.00 98.50 352 MET A CA 1
ATOM 2731 C C . MET A 1 352 ? -19.979 3.254 27.924 1.00 98.50 352 MET A C 1
ATOM 2733 O O . MET A 1 352 ? -20.971 2.525 27.970 1.00 98.50 352 MET A O 1
ATOM 2737 N N . HIS A 1 353 ? -19.101 3.205 26.920 1.00 98.50 353 HIS A N 1
ATOM 2738 C CA . HIS A 1 353 ? -19.218 2.282 25.789 1.00 98.50 353 HIS A CA 1
ATOM 2739 C C . HIS A 1 353 ? -19.145 0.819 26.220 1.00 98.50 353 HIS A C 1
ATOM 2741 O O . HIS A 1 353 ? -19.924 0.002 25.730 1.00 98.50 353 HIS A O 1
ATOM 2747 N N . LEU A 1 354 ? -18.247 0.492 27.153 1.00 98.75 354 LEU A N 1
ATOM 2748 C CA . LEU A 1 354 ? -18.103 -0.847 27.721 1.00 98.75 354 LEU A CA 1
ATOM 2749 C C . LEU A 1 354 ? -19.370 -1.297 28.451 1.00 98.75 354 LEU A C 1
ATOM 2751 O O . LEU A 1 354 ? -19.809 -2.436 28.289 1.00 98.75 354 LEU A O 1
ATOM 2755 N N . GLU A 1 355 ? -19.952 -0.427 29.273 1.00 98.69 355 GLU A N 1
ATOM 2756 C CA . GLU A 1 355 ? -21.167 -0.768 30.013 1.00 98.69 355 GLU A CA 1
ATOM 2757 C C . GLU A 1 355 ? -22.354 -0.989 29.074 1.00 98.69 355 GLU A C 1
ATOM 2759 O O . GLU A 1 355 ? -23.132 -1.920 29.278 1.00 98.69 355 GLU A O 1
ATOM 2764 N N . GLU A 1 356 ? -22.467 -0.205 28.002 1.00 98.56 356 GLU A N 1
ATOM 2765 C CA . GLU A 1 356 ? -23.482 -0.451 26.977 1.00 98.56 356 GLU A CA 1
ATOM 2766 C C . GLU A 1 356 ? -23.230 -1.763 26.220 1.00 98.56 356 GLU A C 1
ATOM 2768 O O . GLU A 1 356 ? -24.158 -2.551 26.025 1.00 98.56 356 GLU A O 1
ATOM 2773 N N . ALA A 1 357 ? -21.969 -2.069 25.897 1.00 98.62 357 ALA A N 1
ATOM 2774 C CA . ALA A 1 357 ? -21.604 -3.328 25.255 1.00 98.62 357 ALA A CA 1
ATOM 2775 C C . ALA A 1 357 ? -22.019 -4.547 26.088 1.00 98.62 357 ALA A C 1
ATOM 2777 O O . ALA A 1 357 ? -22.608 -5.486 25.555 1.00 98.62 357 ALA A O 1
ATOM 2778 N N . LYS A 1 358 ? -21.762 -4.518 27.403 1.00 98.62 358 LYS A N 1
ATOM 2779 C CA . LYS A 1 358 ? -22.139 -5.596 28.331 1.00 98.62 358 LYS A CA 1
ATOM 2780 C C . LYS A 1 358 ? -23.651 -5.796 28.406 1.00 98.62 358 LYS A C 1
ATOM 2782 O O . LYS A 1 358 ? -24.104 -6.937 28.463 1.00 98.62 358 LYS A O 1
ATOM 2787 N N . LYS A 1 359 ? -24.440 -4.714 28.400 1.00 98.31 359 LYS A N 1
ATOM 2788 C CA . LYS A 1 359 ? -25.910 -4.818 28.396 1.00 98.31 359 LYS A CA 1
ATOM 2789 C C . LYS A 1 359 ? -26.414 -5.503 27.135 1.00 98.31 359 LYS A C 1
ATOM 2791 O O . LYS A 1 359 ? -27.286 -6.359 27.226 1.00 98.31 359 LYS A O 1
ATOM 2796 N N . ILE A 1 360 ? -25.880 -5.132 25.973 1.00 98.19 360 ILE A N 1
ATOM 2797 C CA . ILE A 1 360 ? -26.268 -5.751 24.702 1.00 98.19 360 ILE A CA 1
ATOM 2798 C C . ILE A 1 360 ? -25.831 -7.218 24.693 1.00 98.19 360 ILE A C 1
ATOM 2800 O O . ILE A 1 360 ? -26.662 -8.084 24.449 1.00 98.19 360 ILE A O 1
ATOM 2804 N N . GLN A 1 361 ? -24.574 -7.504 25.046 1.00 97.75 361 GLN A N 1
ATOM 2805 C CA . GLN A 1 361 ? -24.017 -8.859 25.107 1.00 97.75 361 GLN A CA 1
ATOM 2806 C C . GLN A 1 361 ? -24.839 -9.802 25.998 1.00 97.75 361 GLN A C 1
ATOM 2808 O O . GLN A 1 361 ? -25.035 -10.959 25.642 1.00 97.75 361 GLN A O 1
ATOM 2813 N N . ALA A 1 362 ? -25.348 -9.321 27.137 1.00 96.75 362 ALA A N 1
ATOM 2814 C CA . ALA A 1 362 ? -26.176 -10.118 28.044 1.00 96.75 362 ALA A CA 1
ATOM 2815 C C . ALA A 1 362 ? -27.542 -10.525 27.454 1.00 96.75 362 ALA A C 1
ATOM 2817 O O . ALA A 1 362 ? -28.191 -11.416 27.998 1.00 96.75 362 ALA A O 1
ATOM 2818 N N . ASN A 1 363 ? -27.976 -9.873 26.371 1.00 92.06 363 ASN A N 1
ATOM 2819 C CA . ASN A 1 363 ? -29.263 -10.092 25.710 1.00 92.06 363 ASN A CA 1
ATOM 2820 C C . ASN A 1 363 ? -29.138 -10.790 24.338 1.00 92.06 363 ASN A C 1
ATOM 2822 O O . ASN A 1 363 ? -30.144 -10.881 23.631 1.00 92.06 363 ASN A O 1
ATOM 2826 N N . LEU A 1 364 ? -27.933 -11.228 23.943 1.00 89.44 364 LEU A N 1
ATOM 2827 C CA . LEU A 1 364 ? -27.669 -11.883 22.652 1.00 89.44 364 LEU A CA 1
ATOM 2828 C C . LEU A 1 364 ? -27.911 -13.393 22.646 1.00 89.44 364 LEU A C 1
ATOM 2830 O O . LEU A 1 364 ? -27.619 -14.059 23.666 1.00 89.44 364 LEU A O 1
#

Sequence (364 aa):
MKFQSIKPACFTLSWLLISGIYSTTAFSKEDVSTQNVNKMTADWPARPKLAVQEMMAKYGEPLEVSSETVVWHNQGPYKRIMVTKTEIPHDFPKPHMDFLEHTIHYNVPTEKVSDLVAFDASMTVNRTAGEMSARCDLEGHNILTLNLAKDIITGKKSVAQARKDFGTNVVDDVLGKHPVYVEKLTFEPHTMAKAAFADKPIIPGSPIRSEKGDVKAMGDAEVLAFVIATDDNEVLAAAEAQKKDISKEVKDYAKMLHMEHGKNQKTVMGLGQKIKSTPTDTKAVDELRVKGAQDLSKLVPLDGKEFEKAYMDAMVKGHNEVISMIDGQLIPATKNGELKKQLMETREHVSMHLEEAKKIQANL

Foldseek 3Di:
DDDDDDDDDDPPPPDPPPPPPPPPPVVPQPDQDPVVQCVLCVPADPLLVVVQVVCCVVQNTFSDGHNFKTWHAPGDQFRIWMFGSDWDWDQVVHTDTWGIKTKHQAQQDPVLPVQLCLLGVQWDDDQQQLITMHTGSDQLLRLLSVQLSVCSSVVVDGSVRSSVVSVVQVVCVVVVNNPPSSVHHPDRTDDSVRRHDHDDDPDQLDADEDPDQPPPAQEPQQLLLLLLLLLVLLLVLLVLQCPAPEDPLLVVLSVVSNVVSVVLNSVSSVVCVVVVRRRYCHPVSVVSNVVSVVLSVVLNVDHYPVNSLSSLVCLLVSLVVLLCCLVPPSLVRYDDPVSNVSSVVVSVVSVVSNVSSVVSNVVD

Radius of gyration: 28.35 Å; chains: 1; bounding box: 64×52×104 Å